Protein AF-V7C9D3-F1 (afdb_monomer)

Organism: Phaseolus vulgaris (NCBI:txid3885)

Solvent-accessible surface area (backbone atoms only — not comparable to full-atom values): 10448 Å² total; per-residue (Å²): 134,59,70,57,62,53,51,53,52,50,48,52,50,52,52,52,53,52,51,52,50,52,52,50,43,56,73,71,71,69,78,46,75,66,54,54,51,51,51,50,52,50,51,54,49,48,45,68,74,54,39,56,77,88,73,61,54,44,64,75,67,55,71,95,66,56,74,82,88,75,91,64,81,74,72,72,65,73,79,63,74,96,66,88,78,94,69,87,70,76,86,80,72,52,74,66,59,53,50,53,53,49,51,53,52,49,51,45,53,73,63,45,47,62,53,48,40,51,51,40,38,52,50,52,52,51,40,55,50,40,72,53,46,30,60,51,25,40,48,47,15,60,64,31,56,79,44,48,85,77,43,79,70,53,34,45,57,18,52,53,26,37,53,51,20,50,50,43,51,49,47,28,60,72,62,67,67,52,119

Structure (mmCIF, N/CA/C/O backbone):
data_AF-V7C9D3-F1
#
_entry.id   AF-V7C9D3-F1
#
loop_
_atom_site.group_PDB
_atom_site.id
_atom_site.type_symbol
_atom_site.label_atom_id
_atom_site.label_alt_id
_atom_site.label_comp_id
_atom_site.label_asym_id
_atom_site.label_entity_id
_atom_site.label_seq_id
_atom_site.pdbx_PDB_ins_code
_atom_site.Cartn_x
_atom_site.Cartn_y
_atom_site.Cartn_z
_atom_site.occupancy
_atom_site.B_iso_or_equiv
_atom_site.auth_seq_id
_atom_site.auth_comp_id
_atom_site.auth_asym_id
_atom_site.auth_atom_id
_atom_site.pdbx_PDB_model_num
ATOM 1 N N . PRO A 1 1 ? 10.922 -2.447 12.663 1.00 52.59 1 PRO A N 1
ATOM 2 C CA . PRO A 1 1 ? 10.453 -3.452 11.675 1.00 52.59 1 PRO A CA 1
ATOM 3 C C . PRO A 1 1 ? 9.469 -2.798 10.697 1.00 52.59 1 PRO A C 1
ATOM 5 O O . PRO A 1 1 ? 8.594 -2.068 11.146 1.00 52.59 1 PRO A O 1
ATOM 8 N N . SER A 1 2 ? 9.654 -2.969 9.386 1.00 66.31 2 SER A N 1
ATOM 9 C CA . SER A 1 2 ? 8.774 -2.363 8.379 1.00 66.31 2 SER A CA 1
ATOM 10 C C . SER A 1 2 ? 7.454 -3.145 8.275 1.00 66.31 2 SER A C 1
ATOM 12 O O . SER A 1 2 ? 7.461 -4.374 8.237 1.00 66.31 2 SER A O 1
ATOM 14 N N . GLN A 1 3 ? 6.321 -2.441 8.210 1.00 67.50 3 GLN A N 1
ATOM 15 C CA . GLN A 1 3 ? 4.976 -3.024 8.067 1.00 67.50 3 GLN A CA 1
ATOM 16 C C . GLN A 1 3 ? 4.859 -3.991 6.867 1.00 67.50 3 GLN A C 1
ATOM 18 O O . GLN A 1 3 ? 4.221 -5.030 6.968 1.00 67.50 3 GLN A O 1
ATOM 23 N N . LEU A 1 4 ? 5.567 -3.735 5.766 1.00 66.69 4 LEU A N 1
ATOM 24 C CA . LEU A 1 4 ? 5.601 -4.588 4.580 1.00 66.69 4 LEU A CA 1
ATOM 25 C C . LEU A 1 4 ? 6.311 -5.911 4.860 1.00 66.69 4 LEU A C 1
ATOM 27 O O . LEU A 1 4 ? 5.852 -6.953 4.412 1.00 66.69 4 LEU A O 1
ATOM 31 N N . ALA A 1 5 ? 7.389 -5.910 5.647 1.00 68.50 5 ALA A N 1
ATOM 32 C CA . ALA A 1 5 ? 8.032 -7.160 6.044 1.00 68.50 5 ALA A CA 1
ATOM 33 C C . ALA A 1 5 ? 7.086 -8.029 6.890 1.00 68.50 5 ALA A C 1
ATOM 35 O O . ALA A 1 5 ? 7.095 -9.255 6.766 1.00 68.50 5 ALA A O 1
ATOM 36 N N . GLU A 1 6 ? 6.240 -7.409 7.716 1.00 77.12 6 GLU A N 1
ATOM 37 C CA . GLU A 1 6 ? 5.208 -8.116 8.475 1.00 77.12 6 GLU A CA 1
ATOM 38 C C . GLU A 1 6 ? 4.067 -8.619 7.582 1.00 77.12 6 GLU A C 1
ATOM 40 O O . GLU A 1 6 ? 3.680 -9.783 7.707 1.00 77.12 6 GLU A O 1
ATOM 45 N N . GLU A 1 7 ? 3.586 -7.810 6.633 1.00 77.44 7 GLU A N 1
ATOM 46 C CA . GLU A 1 7 ? 2.583 -8.224 5.643 1.00 77.44 7 GLU A CA 1
ATOM 47 C C . GLU A 1 7 ? 3.083 -9.406 4.797 1.00 77.44 7 GLU A C 1
ATOM 49 O O . GLU A 1 7 ? 2.394 -10.421 4.686 1.00 77.44 7 GLU A O 1
ATOM 54 N N . GLN A 1 8 ? 4.319 -9.343 4.291 1.00 80.00 8 GLN A N 1
ATOM 55 C CA . GLN A 1 8 ? 4.945 -10.422 3.517 1.00 80.00 8 GLN A CA 1
ATOM 56 C C . GLN A 1 8 ? 5.138 -11.695 4.355 1.00 80.00 8 GLN A C 1
ATOM 58 O O . GLN A 1 8 ? 4.895 -12.815 3.888 1.00 80.00 8 GLN A O 1
ATOM 63 N N . ARG A 1 9 ? 5.523 -11.553 5.630 1.00 85.38 9 ARG A N 1
ATOM 64 C CA . ARG A 1 9 ? 5.647 -12.688 6.555 1.00 85.38 9 ARG A CA 1
ATOM 65 C C . ARG A 1 9 ? 4.291 -13.333 6.835 1.00 85.38 9 ARG A C 1
ATOM 67 O O . ARG A 1 9 ? 4.207 -14.563 6.909 1.00 85.38 9 ARG A O 1
ATOM 74 N N . ASN A 1 10 ? 3.236 -12.534 6.974 1.00 87.38 10 ASN A N 1
ATOM 75 C CA . ASN A 1 10 ? 1.889 -13.041 7.200 1.00 87.38 10 ASN A CA 1
ATOM 76 C C . ASN A 1 10 ? 1.325 -13.728 5.947 1.00 87.38 10 ASN A C 1
ATOM 78 O O . ASN A 1 10 ? 0.822 -14.846 6.057 1.00 87.38 10 ASN A O 1
ATOM 82 N N . ALA A 1 11 ? 1.509 -13.140 4.760 1.00 85.94 11 ALA A N 1
ATOM 83 C CA . ALA A 1 11 ? 1.160 -13.755 3.479 1.00 85.94 11 ALA A CA 1
ATOM 84 C C . ALA A 1 11 ? 1.842 -15.123 3.315 1.00 85.94 11 ALA A C 1
ATOM 86 O O . ALA A 1 11 ? 1.186 -16.137 3.077 1.00 85.94 11 ALA A O 1
ATOM 87 N N . THR A 1 12 ? 3.153 -15.182 3.570 1.00 87.62 12 THR A N 1
ATOM 88 C CA . THR A 1 12 ? 3.935 -16.429 3.524 1.00 87.62 12 THR A CA 1
ATOM 89 C C . THR A 1 12 ? 3.380 -17.486 4.480 1.00 87.62 12 THR A C 1
ATOM 91 O O . THR A 1 12 ? 3.306 -18.668 4.139 1.00 87.62 12 THR A O 1
ATOM 94 N N . ARG A 1 13 ? 2.978 -17.086 5.693 1.00 92.06 13 ARG A N 1
ATOM 95 C CA . ARG A 1 13 ? 2.385 -17.998 6.679 1.00 92.06 13 ARG A CA 1
ATOM 96 C C . ARG A 1 13 ? 1.050 -18.566 6.191 1.00 92.06 13 ARG A C 1
ATOM 98 O O . ARG A 1 13 ? 0.844 -19.771 6.313 1.00 92.06 13 ARG A O 1
ATOM 105 N N . LEU A 1 14 ? 0.184 -17.730 5.621 1.00 91.12 14 LEU A N 1
ATOM 106 C CA . LEU A 1 14 ? -1.118 -18.144 5.089 1.00 91.12 14 LEU A CA 1
ATOM 107 C C . LEU A 1 14 ? -0.969 -19.088 3.890 1.00 91.12 14 LEU A C 1
ATOM 109 O O . LEU A 1 14 ? -1.619 -20.131 3.856 1.00 91.12 14 LEU A O 1
ATOM 113 N N . PHE A 1 15 ? -0.053 -18.799 2.960 1.00 89.88 15 PHE A N 1
ATOM 114 C CA . PHE A 1 15 ? 0.241 -19.703 1.845 1.00 89.88 15 PHE A CA 1
ATOM 115 C C . PHE A 1 15 ? 0.789 -21.051 2.317 1.00 89.88 15 PHE A C 1
ATOM 117 O O . PHE A 1 15 ? 0.364 -22.092 1.817 1.00 89.88 15 PHE A O 1
ATOM 124 N N . LYS A 1 16 ? 1.674 -21.064 3.324 1.00 92.62 16 LYS A N 1
ATOM 125 C CA . LYS A 1 16 ? 2.153 -22.318 3.926 1.00 92.62 16 LYS A CA 1
ATOM 126 C C . LYS A 1 16 ? 1.014 -23.125 4.547 1.00 92.62 16 LYS A C 1
ATOM 128 O O . LYS A 1 16 ? 0.973 -24.334 4.351 1.00 92.62 16 LYS A O 1
ATOM 133 N N . GLN A 1 17 ? 0.092 -22.477 5.258 1.00 93.69 17 GLN A N 1
ATOM 134 C CA . GLN A 1 17 ? -1.081 -23.146 5.832 1.00 93.69 17 GLN A CA 1
ATOM 135 C C . GLN A 1 17 ? -2.013 -23.712 4.756 1.00 93.69 17 GLN A C 1
ATOM 137 O O . GLN A 1 17 ? -2.521 -24.819 4.900 1.00 93.69 17 GLN A O 1
ATOM 142 N N . LEU A 1 18 ? -2.232 -22.979 3.665 1.00 92.31 18 LEU A N 1
ATOM 143 C CA . LEU A 1 18 ? -3.059 -23.462 2.563 1.00 92.31 18 LEU A CA 1
ATOM 144 C C . LEU A 1 18 ? -2.403 -24.653 1.853 1.00 92.31 18 LEU A C 1
ATOM 146 O O . LEU A 1 18 ? -3.063 -25.648 1.567 1.00 92.31 18 LEU A O 1
ATOM 150 N N . HIS A 1 19 ? -1.089 -24.590 1.642 1.00 92.06 19 HIS A N 1
ATOM 151 C CA . HIS A 1 19 ? -0.320 -25.685 1.066 1.00 92.06 19 HIS A CA 1
ATOM 152 C C . HIS A 1 19 ? -0.392 -26.958 1.926 1.00 92.06 19 HIS A C 1
ATOM 154 O O . HIS A 1 19 ? -0.652 -28.036 1.396 1.00 92.06 19 HIS A O 1
ATOM 160 N N . THR A 1 20 ? -0.239 -26.853 3.253 1.00 93.19 20 THR A N 1
ATOM 161 C CA . THR A 1 20 ? -0.369 -28.020 4.145 1.00 93.19 20 THR A CA 1
ATOM 162 C C . THR A 1 20 ? -1.792 -28.575 4.182 1.00 93.19 20 THR A C 1
ATOM 164 O O . THR A 1 20 ? -1.961 -29.792 4.263 1.00 93.19 20 THR A O 1
ATOM 167 N N . GLN A 1 21 ? -2.819 -27.726 4.067 1.00 89.69 21 GLN A N 1
ATOM 168 C CA . GLN A 1 21 ? -4.210 -28.175 3.931 1.00 89.69 21 GLN A CA 1
ATOM 169 C C . GLN A 1 21 ? -4.420 -28.974 2.642 1.00 89.69 21 GLN A C 1
ATOM 171 O O . GLN A 1 21 ? -4.970 -30.071 2.697 1.00 89.69 21 GLN A O 1
ATOM 176 N N . ILE A 1 22 ? -3.932 -28.470 1.505 1.00 89.94 22 ILE A N 1
ATOM 177 C CA . ILE A 1 22 ? -4.024 -29.161 0.211 1.00 89.94 22 ILE A CA 1
ATOM 178 C C . ILE A 1 22 ? -3.299 -30.511 0.276 1.00 89.94 22 ILE A C 1
ATOM 180 O O . ILE A 1 22 ? -3.870 -31.529 -0.103 1.00 89.94 22 ILE A O 1
ATOM 184 N N . GLN A 1 23 ? -2.078 -30.547 0.820 1.00 91.12 23 GLN A N 1
ATOM 185 C CA . GLN A 1 23 ? -1.329 -31.796 0.988 1.00 91.12 23 GLN A CA 1
ATOM 186 C C . GLN A 1 23 ? -2.064 -32.805 1.876 1.00 91.12 23 GLN A C 1
ATOM 188 O O . GLN A 1 23 ? -2.117 -33.983 1.538 1.00 91.12 23 GLN A O 1
ATOM 193 N N . THR A 1 24 ? -2.667 -32.350 2.977 1.00 90.56 24 THR A N 1
ATOM 194 C CA . THR A 1 24 ? -3.462 -33.211 3.866 1.00 90.56 24 THR A CA 1
ATOM 195 C C . THR A 1 24 ? -4.675 -33.798 3.139 1.00 90.56 24 THR A C 1
ATOM 197 O O . THR A 1 24 ? -4.925 -34.994 3.248 1.00 90.56 24 THR A O 1
ATOM 200 N N . ILE A 1 25 ? -5.398 -32.991 2.354 1.00 87.88 25 ILE A N 1
ATOM 201 C CA . ILE A 1 25 ? -6.564 -33.442 1.570 1.00 87.88 25 ILE A CA 1
ATOM 202 C C . ILE A 1 25 ? -6.150 -34.473 0.511 1.00 87.88 25 ILE A C 1
ATOM 204 O O . ILE A 1 25 ? -6.822 -35.489 0.346 1.00 87.88 25 ILE A O 1
ATOM 208 N N . ILE A 1 26 ? -5.021 -34.247 -0.168 1.00 88.62 26 ILE A N 1
ATOM 209 C CA . ILE A 1 26 ? -4.465 -35.195 -1.144 1.00 88.62 26 ILE A CA 1
ATOM 210 C C . ILE A 1 26 ? -4.055 -36.504 -0.452 1.00 88.62 26 ILE A C 1
ATOM 212 O O . ILE A 1 26 ? -4.371 -37.580 -0.951 1.00 88.62 26 ILE A O 1
ATOM 216 N N . ALA A 1 27 ? -3.408 -36.429 0.716 1.00 87.75 27 ALA A N 1
ATOM 217 C CA . ALA A 1 27 ? -2.989 -37.599 1.490 1.00 87.75 27 ALA A CA 1
ATOM 218 C C . ALA A 1 27 ? -4.172 -38.419 2.043 1.00 87.75 27 ALA A C 1
ATOM 220 O O . ALA A 1 27 ? -4.057 -39.633 2.186 1.00 87.75 27 ALA A O 1
ATOM 221 N N . LEU A 1 28 ? -5.312 -37.775 2.318 1.00 85.69 28 LEU A N 1
ATOM 222 C CA . LEU A 1 28 ? -6.571 -38.425 2.711 1.00 85.69 28 LEU A CA 1
ATOM 223 C C . LEU A 1 28 ? -7.275 -39.146 1.543 1.00 85.69 28 LEU A C 1
ATOM 225 O O . LEU A 1 28 ? -8.209 -39.910 1.779 1.00 85.69 28 LEU A O 1
ATOM 229 N N . GLY A 1 29 ? -6.831 -38.938 0.297 1.00 72.94 29 GLY A N 1
ATOM 230 C CA . GLY A 1 29 ? -7.192 -39.766 -0.857 1.00 72.94 29 GLY A CA 1
ATOM 231 C C . GLY A 1 29 ? -8.552 -39.497 -1.512 1.00 72.94 29 GLY A C 1
ATOM 232 O O . GLY A 1 29 ? -8.908 -40.231 -2.425 1.00 72.94 29 GLY A O 1
ATOM 233 N N . ASN A 1 30 ? -9.295 -38.456 -1.110 1.00 78.81 30 ASN A N 1
ATOM 234 C CA . ASN A 1 30 ? -10.609 -38.111 -1.685 1.00 78.81 30 ASN A CA 1
ATOM 235 C C . ASN A 1 30 ? -10.765 -36.604 -1.996 1.00 78.81 30 ASN A C 1
ATOM 237 O O . ASN A 1 30 ? -11.617 -35.941 -1.401 1.00 78.81 30 ASN A O 1
ATOM 241 N N . PRO A 1 31 ? -9.955 -36.023 -2.899 1.0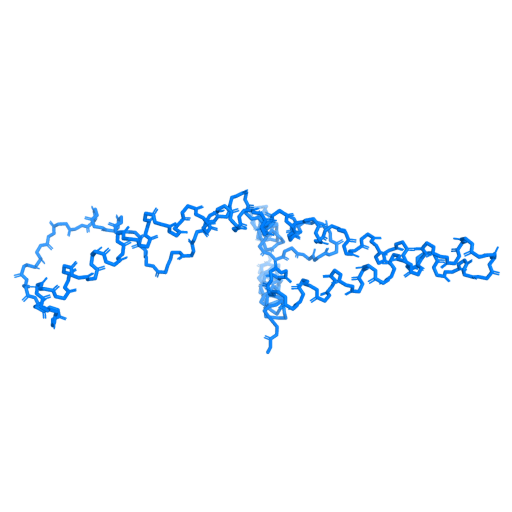0 81.50 31 PRO A N 1
ATOM 242 C CA . PRO A 1 31 ? -10.138 -34.634 -3.311 1.00 81.50 31 PRO A CA 1
ATOM 243 C C . PRO A 1 31 ? -11.421 -34.476 -4.143 1.00 81.50 31 PRO A C 1
ATOM 245 O O . PRO A 1 31 ? -11.574 -35.101 -5.192 1.00 81.50 31 PRO A O 1
ATOM 248 N N . THR A 1 32 ? -12.339 -33.613 -3.702 1.00 86.88 32 THR A N 1
ATOM 249 C CA . THR A 1 32 ? -13.564 -33.282 -4.448 1.00 86.88 32 THR A CA 1
ATOM 250 C C . THR A 1 32 ? -13.348 -32.023 -5.294 1.00 86.88 32 THR A C 1
ATOM 252 O O . THR A 1 32 ? -12.573 -31.141 -4.926 1.00 86.88 32 THR A O 1
ATOM 255 N N . GLU A 1 33 ? -14.097 -31.855 -6.389 1.00 87.12 33 GLU A N 1
ATOM 256 C CA . GLU A 1 33 ? -14.100 -30.612 -7.187 1.00 87.12 33 GLU A CA 1
ATOM 257 C C . GLU A 1 33 ? -14.354 -29.358 -6.322 1.00 87.12 33 GLU A C 1
ATOM 259 O O . GLU A 1 33 ? -13.745 -28.306 -6.520 1.00 87.12 33 GLU A O 1
ATOM 264 N N . LYS A 1 34 ? -15.198 -29.490 -5.290 1.00 87.38 34 LYS A N 1
ATOM 265 C CA . LYS A 1 34 ? -15.466 -28.433 -4.303 1.00 87.38 34 LYS A CA 1
ATOM 266 C C . LYS A 1 34 ? -14.220 -28.028 -3.510 1.00 87.38 34 LYS A C 1
ATOM 268 O O . LYS A 1 34 ? -14.052 -26.842 -3.237 1.00 87.38 34 LYS A O 1
ATOM 273 N N . ASP A 1 35 ? -13.343 -28.972 -3.173 1.00 85.12 35 ASP A N 1
ATOM 274 C CA . ASP A 1 35 ? -12.117 -28.707 -2.410 1.00 85.12 35 ASP A CA 1
ATOM 275 C C . ASP A 1 35 ? -11.088 -27.969 -3.268 1.00 85.12 35 ASP A C 1
ATOM 277 O O . ASP A 1 35 ? -10.430 -27.040 -2.795 1.00 85.12 35 ASP A O 1
ATOM 281 N N . VAL A 1 36 ? -11.005 -28.329 -4.555 1.00 87.12 36 VAL A N 1
ATOM 282 C CA . VAL A 1 36 ? -10.174 -27.632 -5.547 1.00 87.12 36 VAL A CA 1
ATOM 283 C C . VAL A 1 36 ? -10.674 -26.205 -5.732 1.00 87.12 36 VAL A C 1
ATOM 285 O O . VAL A 1 36 ? -9.893 -25.261 -5.619 1.00 87.12 36 VAL A O 1
ATOM 288 N N . LYS A 1 37 ? -11.984 -26.029 -5.937 1.00 90.62 37 LYS A N 1
ATOM 289 C CA . LYS A 1 37 ? -12.587 -24.703 -6.086 1.00 90.62 37 LYS A CA 1
ATOM 290 C C . LYS A 1 37 ? -12.399 -23.846 -4.830 1.00 90.62 37 LYS A C 1
ATOM 292 O O . LYS A 1 37 ? -11.979 -22.701 -4.944 1.00 90.62 37 LYS A O 1
ATOM 297 N N . SER A 1 38 ? -12.608 -24.409 -3.639 1.00 89.19 38 SER A N 1
ATOM 298 C CA . SER A 1 38 ? -12.377 -23.709 -2.367 1.00 89.19 38 SER A CA 1
ATOM 299 C C . SER A 1 38 ? -10.908 -23.327 -2.169 1.00 89.19 38 SER A C 1
ATOM 301 O O . SER A 1 38 ? -10.609 -22.217 -1.731 1.00 89.19 38 SER A O 1
ATOM 303 N N . SER A 1 39 ? -9.975 -24.217 -2.513 1.00 88.06 39 SER A N 1
ATOM 304 C CA . SER A 1 39 ? -8.539 -23.932 -2.437 1.00 88.06 39 SER A CA 1
ATOM 305 C C . SER A 1 39 ? -8.145 -22.823 -3.408 1.00 88.06 39 SER A C 1
ATOM 307 O O . SER A 1 39 ? -7.425 -21.907 -3.020 1.00 88.06 39 SER A O 1
ATOM 309 N N . MET A 1 40 ? -8.679 -22.850 -4.630 1.00 88.88 40 MET A N 1
ATOM 310 C CA . MET A 1 40 ? -8.465 -21.809 -5.633 1.00 88.88 40 MET A CA 1
ATOM 311 C C . MET A 1 40 ? -9.016 -20.453 -5.173 1.00 88.88 40 MET A C 1
ATOM 313 O O . MET A 1 40 ? -8.317 -19.446 -5.246 1.00 88.88 40 MET A O 1
ATOM 317 N N . GLU A 1 41 ? -10.236 -20.417 -4.632 1.00 89.38 41 GLU A N 1
ATOM 318 C CA . GLU A 1 41 ? -10.828 -19.199 -4.066 1.00 89.38 41 GLU A CA 1
ATOM 319 C C . GLU A 1 41 ? -9.981 -18.637 -2.916 1.00 89.38 41 GLU A C 1
ATOM 321 O O . GLU A 1 41 ? -9.767 -17.428 -2.849 1.00 89.38 41 GLU A O 1
ATOM 326 N N . LYS A 1 42 ? -9.436 -19.497 -2.045 1.00 88.88 42 LYS A N 1
ATOM 327 C CA . LYS A 1 42 ? -8.528 -19.085 -0.963 1.00 88.88 42 LYS A CA 1
ATOM 328 C C . LYS A 1 42 ? -7.207 -18.527 -1.489 1.00 88.88 42 LYS A C 1
ATOM 330 O O . LYS A 1 42 ? -6.746 -17.523 -0.958 1.00 88.88 42 LYS A O 1
ATOM 335 N N . VAL A 1 43 ? -6.611 -19.132 -2.522 1.00 88.00 43 VAL A N 1
ATOM 336 C CA . VAL A 1 43 ? -5.404 -18.588 -3.174 1.00 88.00 43 VAL A CA 1
ATOM 337 C C . VAL A 1 43 ? -5.692 -17.191 -3.717 1.00 88.00 43 VAL A C 1
ATOM 339 O O . VAL A 1 43 ? -4.967 -16.256 -3.392 1.00 88.00 43 VAL A O 1
ATOM 342 N N . LEU A 1 44 ? -6.781 -17.034 -4.475 1.00 84.69 44 LEU A N 1
ATOM 343 C CA . LEU A 1 44 ? -7.180 -15.746 -5.049 1.00 84.69 44 LEU A CA 1
ATOM 344 C C . LEU A 1 44 ? -7.511 -14.705 -3.970 1.00 84.69 44 LEU A C 1
ATOM 346 O O . LEU A 1 44 ? -7.226 -13.523 -4.140 1.00 84.69 44 LEU A O 1
ATOM 350 N N . ALA A 1 45 ? -8.099 -15.124 -2.849 1.00 86.12 45 ALA A N 1
ATOM 351 C CA . ALA A 1 45 ? -8.373 -14.238 -1.724 1.00 86.12 45 ALA A CA 1
ATOM 352 C C . ALA A 1 45 ? -7.085 -13.764 -1.034 1.00 86.12 45 ALA A C 1
ATOM 354 O O . ALA A 1 45 ? -6.981 -12.586 -0.702 1.00 86.12 45 ALA A O 1
ATOM 355 N N . ILE A 1 46 ? -6.103 -14.652 -0.837 1.00 85.38 46 ILE A N 1
ATOM 356 C CA . ILE A 1 46 ? -4.801 -14.284 -0.261 1.00 85.38 46 ILE A CA 1
ATOM 357 C C . ILE A 1 46 ? -4.034 -13.366 -1.220 1.00 85.38 46 ILE A C 1
ATOM 359 O O . ILE A 1 46 ? -3.473 -12.377 -0.762 1.00 85.38 46 ILE A O 1
ATOM 363 N N . ASP A 1 47 ? -4.059 -13.643 -2.526 1.00 79.44 47 ASP A N 1
ATOM 364 C CA . ASP A 1 47 ? -3.438 -12.804 -3.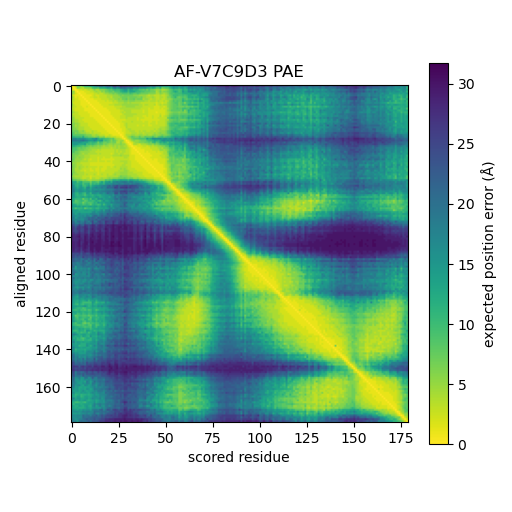561 1.00 79.44 47 ASP A CA 1
ATOM 365 C C . ASP A 1 47 ? -4.028 -11.383 -3.582 1.00 79.44 47 ASP A C 1
ATOM 367 O O . ASP A 1 47 ? -3.295 -10.399 -3.601 1.00 79.44 47 ASP A O 1
ATOM 371 N N . ARG A 1 48 ? -5.355 -11.255 -3.442 1.00 77.06 48 ARG A N 1
ATOM 372 C CA . ARG A 1 48 ? -6.023 -9.949 -3.295 1.00 77.06 48 ARG A CA 1
ATOM 373 C C . ARG A 1 48 ? -5.723 -9.251 -1.969 1.00 77.06 48 ARG A C 1
ATOM 375 O O . ARG A 1 48 ? -5.683 -8.027 -1.927 1.00 77.06 48 ARG A O 1
ATOM 382 N N . ALA A 1 49 ? -5.571 -10.004 -0.880 1.00 79.75 49 ALA A N 1
ATOM 383 C CA . ALA A 1 49 ? -5.308 -9.443 0.445 1.00 79.75 49 ALA A CA 1
ATOM 384 C C . ALA A 1 49 ? -3.847 -8.994 0.618 1.00 79.75 49 ALA A C 1
ATOM 386 O O . ALA A 1 49 ? -3.583 -8.024 1.328 1.00 79.75 49 ALA A O 1
ATOM 387 N N . TYR A 1 50 ? -2.911 -9.688 -0.033 1.00 75.50 50 TYR A N 1
ATOM 388 C CA . TYR A 1 50 ? -1.472 -9.433 0.029 1.00 75.50 50 TYR A CA 1
ATOM 389 C C . TYR A 1 50 ? -0.864 -9.390 -1.381 1.00 75.50 50 TYR A C 1
ATOM 391 O O . TYR A 1 50 ? -0.036 -10.244 -1.715 1.00 75.50 50 TYR A O 1
ATOM 399 N N . PRO A 1 51 ? -1.260 -8.415 -2.219 1.00 68.25 51 PRO A N 1
ATOM 400 C CA . PRO A 1 51 ? -0.785 -8.340 -3.591 1.00 68.25 51 PRO A CA 1
ATOM 401 C C . PRO A 1 51 ? 0.725 -8.113 -3.601 1.00 68.25 51 PRO A C 1
ATOM 403 O O . PRO A 1 51 ? 1.244 -7.187 -2.970 1.00 68.25 51 PRO A O 1
ATOM 406 N N . LEU A 1 52 ? 1.450 -8.968 -4.320 1.00 65.31 52 LEU A N 1
ATOM 407 C CA . LEU A 1 52 ? 2.878 -8.765 -4.518 1.00 65.31 52 LEU A CA 1
ATOM 408 C C . LEU A 1 52 ? 3.087 -7.482 -5.346 1.00 65.31 52 LEU A C 1
ATOM 410 O O . LEU A 1 52 ? 2.448 -7.332 -6.393 1.00 65.31 52 LEU A O 1
ATOM 414 N N . PRO A 1 53 ? 4.011 -6.584 -4.947 1.00 56.47 53 PRO A N 1
ATOM 415 C CA . PRO A 1 53 ? 4.250 -5.313 -5.644 1.00 56.47 53 PRO A CA 1
ATOM 416 C C . PRO A 1 53 ? 4.558 -5.475 -7.141 1.00 56.47 53 PRO A C 1
ATOM 418 O O . PRO A 1 53 ? 4.313 -4.579 -7.940 1.00 56.47 53 PRO A O 1
ATOM 421 N N . LEU A 1 54 ? 5.079 -6.642 -7.528 1.00 54.16 54 LEU A N 1
ATOM 422 C CA . LEU A 1 54 ? 5.586 -6.935 -8.867 1.00 54.16 54 LEU A CA 1
ATOM 423 C C . LEU A 1 54 ? 4.497 -7.081 -9.943 1.00 54.16 54 LEU A C 1
ATOM 425 O O . LEU A 1 54 ? 4.815 -6.990 -11.124 1.00 54.16 54 LEU A O 1
ATOM 429 N N . LEU A 1 55 ? 3.235 -7.315 -9.565 1.00 54.53 55 LEU A N 1
ATOM 430 C CA . LEU A 1 55 ? 2.150 -7.611 -10.514 1.00 54.53 55 LEU A CA 1
ATOM 431 C C . LEU A 1 55 ? 1.186 -6.438 -10.747 1.00 54.53 55 LEU A C 1
ATOM 433 O O . LEU A 1 55 ? 0.178 -6.606 -11.425 1.00 54.53 55 LEU A O 1
ATOM 437 N N . GLY A 1 56 ? 1.442 -5.257 -10.175 1.00 56.00 56 GLY A N 1
ATOM 438 C CA . GLY A 1 56 ? 0.550 -4.095 -10.310 1.00 56.00 56 GLY A CA 1
ATOM 439 C C . GLY A 1 56 ? -0.798 -4.227 -9.579 1.00 56.00 56 GLY A C 1
ATOM 440 O O . GLY A 1 56 ? -1.476 -3.223 -9.380 1.00 56.00 56 GLY A O 1
ATOM 441 N N . ALA A 1 57 ? -1.140 -5.421 -9.079 1.00 60.03 57 ALA A N 1
ATOM 442 C CA . ALA A 1 57 ? -2.321 -5.702 -8.255 1.00 60.03 57 ALA A CA 1
ATOM 443 C C . ALA A 1 57 ? -2.336 -4.932 -6.916 1.00 60.03 57 ALA A C 1
ATOM 445 O O . ALA A 1 57 ? -3.364 -4.851 -6.250 1.00 60.03 57 ALA A O 1
ATOM 446 N N . MET A 1 58 ? -1.213 -4.321 -6.517 1.00 63.31 58 MET A N 1
ATOM 447 C CA . MET A 1 58 ? -1.140 -3.449 -5.339 1.00 63.31 58 MET A CA 1
ATOM 448 C C . MET A 1 58 ? -2.004 -2.186 -5.489 1.00 63.31 58 MET A C 1
ATOM 450 O O . MET A 1 58 ? -2.477 -1.649 -4.488 1.00 63.31 58 MET A O 1
ATOM 454 N N . LEU A 1 59 ? -2.270 -1.726 -6.719 1.00 67.00 59 LEU A N 1
ATOM 455 C CA . LEU A 1 59 ? -3.124 -0.555 -6.952 1.00 67.00 59 LEU A CA 1
ATOM 456 C C . LEU A 1 59 ? -4.568 -0.779 -6.498 1.00 67.00 59 LEU A C 1
ATOM 458 O O . LEU A 1 59 ? -5.213 0.167 -6.042 1.00 67.00 59 LEU A O 1
ATOM 462 N N . ASP A 1 60 ? -5.033 -2.027 -6.543 1.00 69.06 60 ASP A N 1
ATOM 463 C CA . ASP A 1 60 ? -6.374 -2.411 -6.108 1.00 69.06 60 ASP A CA 1
ATOM 464 C C . ASP A 1 60 ? -6.519 -2.399 -4.573 1.00 69.06 60 ASP A C 1
ATOM 466 O O . ASP A 1 60 ? -7.638 -2.342 -4.064 1.00 69.06 60 ASP A O 1
ATOM 470 N N . LYS A 1 61 ? -5.403 -2.397 -3.818 1.00 70.69 61 LYS A N 1
ATOM 471 C CA . LYS A 1 61 ? -5.389 -2.274 -2.344 1.00 70.69 61 LYS A CA 1
ATOM 472 C C . LYS A 1 61 ? -5.725 -0.854 -1.892 1.00 70.69 61 LYS A C 1
ATOM 474 O O . LYS A 1 61 ? -6.256 -0.655 -0.799 1.00 70.69 61 LYS A O 1
ATOM 479 N N . PHE A 1 62 ? -5.399 0.150 -2.702 1.00 73.19 62 PHE A N 1
ATOM 480 C CA . PHE A 1 62 ? -5.65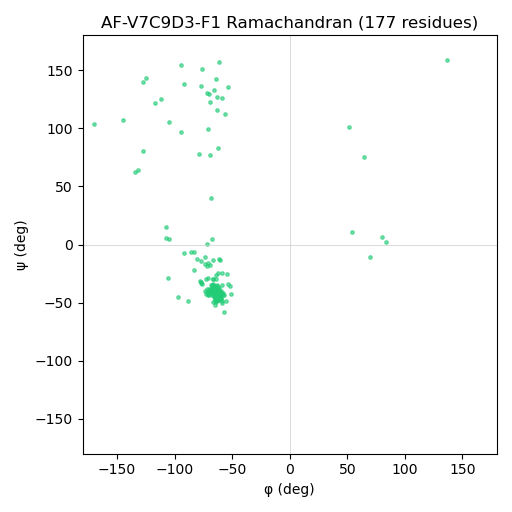1 1.525 -2.311 1.00 73.19 62 PHE A CA 1
ATOM 481 C C . PHE A 1 62 ? -7.155 1.830 -2.351 1.00 73.19 62 PHE A C 1
ATOM 483 O O . PHE A 1 62 ? -7.798 1.621 -3.385 1.00 73.19 62 PHE A O 1
ATOM 490 N N . PRO A 1 63 ? -7.722 2.419 -1.285 1.00 75.00 63 PRO A N 1
ATOM 491 C CA . PRO A 1 63 ? -9.146 2.712 -1.243 1.00 75.00 63 PRO A CA 1
ATOM 492 C C . PRO A 1 63 ? -9.557 3.689 -2.356 1.00 75.00 63 PRO A C 1
ATOM 494 O O . PRO A 1 63 ? -8.746 4.444 -2.906 1.00 75.00 63 PRO A O 1
ATOM 497 N N . ALA A 1 64 ? -10.839 3.674 -2.722 1.00 79.62 64 ALA A N 1
ATOM 498 C CA . ALA A 1 64 ? -11.381 4.620 -3.697 1.00 79.62 64 ALA A CA 1
ATOM 499 C C . ALA A 1 64 ? -11.452 6.046 -3.122 1.00 79.62 64 ALA A C 1
ATOM 501 O O . ALA A 1 64 ? -11.143 7.009 -3.825 1.00 79.62 64 ALA A O 1
ATOM 502 N N . LYS A 1 65 ? -11.813 6.160 -1.838 1.00 80.81 65 LYS A N 1
ATOM 503 C CA . LYS A 1 65 ? -11.889 7.405 -1.073 1.00 80.81 65 LYS A CA 1
ATOM 504 C C . LYS A 1 65 ? -11.089 7.244 0.218 1.00 80.81 65 LYS A C 1
ATOM 506 O O . LYS A 1 65 ? -11.133 6.189 0.843 1.00 80.81 65 LYS A O 1
ATOM 511 N N . PHE A 1 66 ? -10.364 8.283 0.608 1.00 80.88 66 PHE A N 1
ATOM 512 C CA . PHE A 1 66 ? -9.776 8.361 1.936 1.00 80.88 66 PHE A CA 1
ATOM 513 C C . PHE A 1 66 ? -10.879 8.552 2.982 1.00 80.88 66 PHE A C 1
ATOM 515 O O . PHE A 1 66 ? -11.714 9.450 2.842 1.00 80.88 66 PHE A O 1
ATOM 522 N N . GLU A 1 67 ? -10.853 7.727 4.023 1.00 76.38 67 GLU A N 1
ATOM 523 C CA . GLU A 1 67 ? -11.745 7.821 5.175 1.00 76.38 67 GLU A CA 1
ATOM 524 C C . GLU A 1 67 ? -10.916 7.899 6.462 1.00 76.38 67 GLU A C 1
ATOM 526 O O . GLU A 1 67 ? -9.868 7.250 6.560 1.00 76.38 67 GLU A O 1
ATOM 531 N N . PRO A 1 68 ? -11.356 8.690 7.455 1.00 71.06 68 PRO A N 1
ATOM 532 C CA . PRO A 1 68 ? -10.669 8.772 8.733 1.00 71.06 68 PRO A CA 1
ATOM 533 C C . PRO 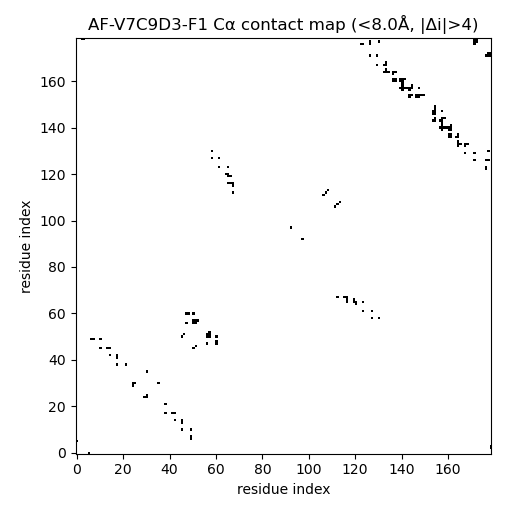A 1 68 ? -10.701 7.420 9.454 1.00 71.06 68 PRO A C 1
ATOM 535 O O . PRO A 1 68 ? -11.703 6.704 9.431 1.00 71.06 68 PRO A O 1
ATOM 538 N N . ALA A 1 69 ? -9.608 7.080 10.139 1.00 70.00 69 ALA A N 1
ATOM 539 C CA . ALA A 1 69 ? -9.525 5.843 10.905 1.00 70.00 69 ALA A CA 1
ATOM 540 C C . ALA A 1 69 ? -10.554 5.842 12.050 1.00 70.00 69 ALA A C 1
ATOM 542 O O . ALA A 1 69 ? -10.483 6.645 12.984 1.00 70.00 69 ALA A O 1
ATOM 543 N N . VAL A 1 70 ? -11.511 4.915 11.993 1.00 68.25 70 VAL A N 1
ATOM 544 C CA . VAL A 1 70 ? -12.539 4.753 13.023 1.00 68.25 70 VAL A CA 1
ATOM 545 C C . VAL A 1 70 ? -12.089 3.684 14.019 1.00 68.25 70 VAL A C 1
ATOM 547 O O . VAL A 1 70 ? -12.247 2.488 13.798 1.00 68.25 70 VAL A O 1
ATOM 550 N N . TRP A 1 71 ? -11.515 4.128 15.134 1.00 64.19 71 TRP A N 1
ATOM 551 C CA . TRP A 1 71 ? -11.042 3.266 16.224 1.00 64.19 71 TRP A CA 1
ATOM 552 C C . TRP A 1 71 ? -12.157 2.721 17.133 1.00 64.19 71 TRP A C 1
ATOM 554 O O . TRP A 1 71 ? -11.923 1.772 17.880 1.00 64.19 71 TRP A O 1
ATOM 564 N N . TRP A 1 72 ? -13.373 3.276 17.057 1.00 68.81 72 TRP A N 1
ATOM 565 C CA . TRP A 1 72 ? -14.524 2.799 17.826 1.00 68.81 72 TRP A CA 1
ATOM 566 C C . TRP A 1 72 ? -15.631 2.287 16.900 1.00 68.81 72 TRP A C 1
ATOM 568 O O . TRP A 1 72 ? -16.118 3.062 16.074 1.00 68.81 72 TRP A O 1
ATOM 578 N N . PRO A 1 73 ? -16.074 1.021 17.012 1.00 57.62 73 PRO A N 1
ATOM 579 C CA . PRO A 1 73 ? -17.153 0.521 16.174 1.00 57.62 73 PRO A CA 1
ATOM 580 C C . PRO A 1 73 ? -18.400 1.378 16.397 1.00 57.62 73 PRO A C 1
ATOM 582 O O . PRO A 1 73 ? -18.843 1.574 17.533 1.00 57.62 73 PRO A O 1
ATOM 585 N N . SER A 1 74 ? -18.965 1.905 15.306 1.00 58.97 74 SER A N 1
ATOM 586 C CA . SER A 1 74 ? -20.257 2.586 15.375 1.00 58.97 74 SER A CA 1
ATOM 587 C C . SER A 1 74 ? -21.254 1.635 16.041 1.00 58.97 74 SER A C 1
ATOM 589 O O . SER A 1 74 ? -21.256 0.429 15.783 1.00 58.97 74 SER A O 1
ATOM 591 N N . SER A 1 75 ? -22.050 2.153 16.971 1.00 54.06 75 SER A N 1
ATOM 592 C CA . SER A 1 75 ? -22.925 1.408 17.881 1.00 54.06 75 SER A CA 1
ATOM 593 C C . SER A 1 75 ? -24.115 0.729 17.183 1.00 54.06 75 SER A C 1
ATOM 595 O O . SER A 1 75 ? -25.220 0.658 17.713 1.00 54.06 75 SER A O 1
ATOM 597 N N . GLN A 1 76 ? -23.913 0.153 16.000 1.00 48.31 76 GLN A N 1
ATOM 598 C CA . GLN A 1 76 ? -24.887 -0.688 15.316 1.00 48.31 76 GLN A CA 1
ATOM 599 C C . GLN A 1 76 ? -25.151 -2.004 16.075 1.00 48.31 76 GLN A C 1
ATOM 601 O O . GLN A 1 76 ? -26.172 -2.652 15.840 1.00 48.31 76 GLN A O 1
ATOM 606 N N . SER A 1 77 ? -24.308 -2.360 17.059 1.00 48.00 77 SER A N 1
ATOM 607 C CA . SER A 1 77 ? -24.572 -3.468 17.990 1.00 48.00 77 SER A CA 1
ATOM 608 C C . SER A 1 77 ? -25.724 -3.194 18.967 1.00 48.00 77 SER A C 1
ATOM 610 O O . SER A 1 77 ? -26.308 -4.143 19.481 1.00 48.00 77 SER A O 1
ATOM 612 N N . HIS A 1 78 ? -26.146 -1.937 19.165 1.00 46.84 78 HIS A N 1
ATOM 613 C CA . HIS A 1 78 ? -27.262 -1.608 20.067 1.00 46.84 78 HIS A CA 1
ATOM 614 C C . HIS A 1 78 ? -28.646 -2.015 19.527 1.00 46.84 78 HIS A C 1
ATOM 616 O O . HIS A 1 78 ? -29.660 -1.810 20.195 1.00 46.84 78 HIS A O 1
ATOM 622 N N . ARG A 1 79 ? -28.724 -2.615 18.328 1.00 44.22 79 ARG A N 1
ATOM 623 C CA . ARG A 1 79 ? -29.960 -3.241 17.829 1.00 44.22 79 ARG A CA 1
ATOM 624 C C . ARG A 1 79 ? -30.163 -4.687 18.287 1.00 44.22 79 ARG A C 1
ATOM 626 O O . ARG A 1 79 ? -31.241 -5.223 18.044 1.00 44.22 79 ARG A O 1
ATOM 633 N N . ARG A 1 80 ? -29.201 -5.322 18.967 1.00 46.16 80 ARG A N 1
ATOM 634 C CA . ARG A 1 80 ? -29.413 -6.638 19.591 1.00 46.16 80 ARG A CA 1
ATOM 635 C C . ARG A 1 80 ? -29.388 -6.511 21.115 1.00 46.16 80 ARG A C 1
ATOM 637 O O . ARG A 1 80 ? -28.463 -5.950 21.677 1.0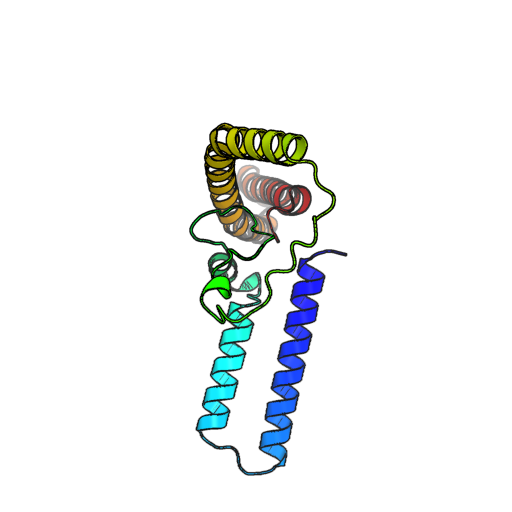0 46.16 80 ARG A O 1
ATOM 644 N N . SER A 1 81 ? -30.475 -7.005 21.714 1.00 43.78 81 SER A N 1
ATOM 645 C CA . SER A 1 81 ? -30.839 -7.050 23.138 1.00 43.78 81 SER A CA 1
ATOM 646 C C . SER A 1 81 ? -31.062 -5.710 23.855 1.00 43.78 81 SER A C 1
ATOM 648 O O . SER A 1 81 ? -30.313 -5.322 24.747 1.00 43.78 81 SER A O 1
ATOM 650 N N . LYS A 1 82 ? -32.216 -5.077 23.592 1.00 45.50 82 LYS A N 1
ATOM 651 C CA . LYS A 1 82 ? -32.949 -4.371 24.659 1.00 45.50 82 LYS A CA 1
ATOM 652 C C . LYS A 1 82 ? -33.520 -5.415 25.622 1.00 45.50 82 LYS A C 1
ATOM 654 O O . LYS A 1 82 ? -34.702 -5.744 25.571 1.00 45.50 82 LYS A O 1
ATOM 659 N N . THR A 1 83 ? -32.683 -5.974 26.482 1.00 44.66 83 THR A N 1
ATOM 660 C CA . THR A 1 83 ? -33.156 -6.704 27.659 1.00 44.66 83 THR A CA 1
ATOM 661 C C . THR A 1 83 ? -32.167 -6.458 28.785 1.00 44.66 83 THR A C 1
ATOM 663 O O . THR A 1 83 ? -31.049 -6.945 28.736 1.00 44.66 83 THR A O 1
ATOM 666 N N . GLN A 1 84 ? -32.617 -5.643 29.742 1.00 49.75 84 GLN A N 1
ATOM 667 C CA . GLN A 1 84 ? -32.149 -5.547 31.127 1.00 49.75 84 GLN A CA 1
ATOM 668 C C . GLN A 1 84 ? -30.639 -5.379 31.371 1.00 49.75 84 GLN A C 1
ATOM 670 O O . GLN A 1 84 ? -29.914 -6.352 31.468 1.00 49.75 84 GLN A O 1
ATOM 675 N N . GLU A 1 85 ? -30.209 -4.146 31.652 1.00 41.84 85 GLU A N 1
ATOM 676 C CA . GLU A 1 85 ? -29.774 -3.774 33.011 1.00 41.84 85 GLU A CA 1
ATOM 677 C C . GLU A 1 85 ? -29.585 -2.252 33.083 1.00 41.84 85 GLU A C 1
ATOM 679 O O . GLU A 1 85 ? -28.609 -1.689 32.594 1.00 41.84 85 GLU A O 1
ATOM 684 N N . SER A 1 86 ? -30.536 -1.551 33.706 1.00 46.94 86 SER A N 1
ATOM 685 C CA . SER A 1 86 ? -30.303 -0.183 34.164 1.00 46.94 86 SER A CA 1
ATOM 686 C C . SER A 1 86 ? -29.518 -0.237 35.474 1.00 46.94 86 SER A C 1
ATOM 688 O O . SER A 1 86 ? -30.072 -0.062 36.558 1.00 46.94 86 SER A O 1
ATOM 690 N N . LYS A 1 87 ? -28.213 -0.473 35.396 1.00 50.53 87 LYS A N 1
ATOM 691 C CA . LYS A 1 87 ? -27.301 0.013 36.430 1.00 50.53 87 LYS A CA 1
ATOM 692 C C . LYS A 1 87 ? -26.570 1.194 35.833 1.00 50.53 87 LYS A C 1
ATOM 694 O O . LYS A 1 87 ? -25.716 1.033 34.971 1.00 50.53 87 LYS A O 1
ATOM 699 N N . ARG A 1 88 ? -26.950 2.395 36.279 1.00 57.28 88 ARG A N 1
ATOM 700 C CA . ARG A 1 88 ? -26.157 3.610 36.086 1.00 57.28 88 ARG A CA 1
ATOM 701 C C . ARG A 1 88 ? -24.825 3.403 36.807 1.00 57.28 88 ARG A C 1
ATOM 703 O O . ARG A 1 88 ? -24.669 3.805 37.954 1.00 57.28 88 ARG A O 1
ATOM 710 N N . THR A 1 89 ? -23.880 2.733 36.161 1.00 54.34 89 THR A N 1
ATOM 711 C CA . THR A 1 89 ? -22.477 2.847 36.530 1.00 54.34 89 THR A CA 1
ATOM 712 C C . THR A 1 89 ? -22.070 4.237 36.083 1.00 54.34 89 THR A C 1
ATOM 714 O O . THR A 1 89 ? -21.891 4.478 34.889 1.00 54.34 89 THR A O 1
ATOM 717 N N . ASN A 1 90 ? -22.045 5.175 37.028 1.00 62.88 90 ASN A N 1
ATOM 718 C CA . ASN A 1 90 ? -21.500 6.498 36.788 1.00 62.88 90 ASN A CA 1
ATOM 719 C C . ASN A 1 90 ? -20.063 6.277 36.298 1.00 62.88 90 ASN A C 1
ATOM 721 O O . ASN A 1 90 ? -19.237 5.740 37.031 1.00 62.88 90 ASN A O 1
ATOM 725 N N . ASN A 1 91 ? -19.797 6.586 35.035 1.00 69.81 91 ASN A N 1
ATOM 726 C CA . ASN A 1 91 ? -18.541 6.307 34.332 1.00 69.81 91 ASN A CA 1
ATOM 727 C C . ASN A 1 91 ? -17.349 7.119 34.882 1.00 69.81 91 ASN A C 1
ATOM 729 O O . ASN A 1 91 ? -16.255 7.038 34.333 1.00 69.81 91 ASN A O 1
ATOM 733 N N . GLY A 1 92 ? -17.549 7.878 35.966 1.00 76.12 92 GLY A N 1
ATOM 734 C CA . GLY A 1 92 ? -16.539 8.712 36.616 1.00 76.12 92 GLY A CA 1
ATOM 735 C C . GLY A 1 92 ? -16.370 10.088 35.973 1.00 76.12 92 GLY A C 1
ATOM 736 O O . GLY A 1 92 ? -15.538 10.862 36.433 1.00 76.12 92 GLY A O 1
ATOM 737 N N . TRP A 1 93 ? -17.157 10.405 34.943 1.00 84.44 93 TRP A N 1
ATOM 738 C CA . TRP A 1 93 ? -17.139 11.697 34.261 1.00 84.44 93 TRP A CA 1
ATOM 739 C C . TRP A 1 93 ? -18.156 12.638 34.907 1.00 84.44 93 TRP A C 1
ATOM 741 O O . TRP A 1 93 ? -19.266 12.222 35.244 1.00 84.44 93 TRP A O 1
ATOM 751 N N . SER A 1 94 ? -17.785 13.905 35.092 1.00 85.81 94 SER A N 1
ATOM 752 C CA . SER A 1 94 ? -18.760 14.945 35.418 1.00 85.81 94 SER A CA 1
ATOM 753 C C . SER A 1 94 ? -19.545 15.331 34.163 1.00 85.81 94 SER A C 1
ATOM 755 O O . SER A 1 94 ? -19.036 15.242 33.044 1.00 85.81 94 SER A O 1
ATOM 757 N N . GLU A 1 95 ? -20.790 15.773 34.349 1.00 84.69 95 GLU A N 1
ATOM 758 C CA . GLU A 1 95 ? -21.643 16.231 33.243 1.00 84.69 95 GLU A CA 1
ATOM 759 C C . GLU A 1 95 ? -21.002 17.406 32.484 1.00 84.69 95 GLU A C 1
ATOM 761 O O . GLU A 1 95 ? -21.104 17.488 31.261 1.00 84.69 95 GLU A O 1
ATOM 766 N N . ASP A 1 96 ? -20.285 18.272 33.201 1.00 85.25 96 ASP A N 1
ATOM 767 C CA . ASP A 1 96 ? -19.568 19.407 32.621 1.00 85.25 96 ASP A CA 1
ATOM 768 C C . ASP A 1 96 ? -18.407 18.948 31.727 1.00 85.25 96 ASP A C 1
ATOM 770 O O . ASP A 1 96 ? -18.286 19.415 30.597 1.00 85.25 96 ASP A O 1
ATOM 774 N N . LEU A 1 97 ? -17.624 17.951 32.161 1.00 85.62 97 LEU A N 1
ATOM 775 C CA . LEU A 1 97 ? -16.521 17.402 31.364 1.00 85.62 97 LEU A CA 1
ATOM 776 C C . LEU A 1 97 ? -17.031 16.690 30.102 1.00 85.62 97 LEU A C 1
ATOM 778 O O . LEU A 1 97 ? -16.405 16.760 29.046 1.00 85.62 97 LEU A O 1
ATOM 782 N N . GLU A 1 98 ? -18.184 16.018 30.183 1.00 85.38 98 GLU A N 1
ATOM 783 C CA . GLU A 1 98 ? -18.812 15.415 29.006 1.00 85.38 98 GLU A CA 1
ATOM 784 C C . GLU A 1 98 ? -19.282 16.484 28.005 1.00 85.38 98 GLU A C 1
ATOM 786 O O . GLU A 1 98 ? -19.112 16.305 26.797 1.00 85.38 98 GLU A O 1
ATOM 791 N N . LYS A 1 99 ? -19.842 17.603 28.485 1.00 88.00 99 LYS A N 1
ATOM 792 C CA . LYS A 1 99 ? -20.247 18.734 27.634 1.00 88.00 99 LYS A CA 1
ATOM 793 C C . LYS A 1 99 ? -19.047 19.389 26.956 1.00 88.00 99 LYS A C 1
ATOM 795 O O . LYS A 1 99 ? -19.092 19.582 25.743 1.00 88.00 99 LYS A O 1
ATOM 800 N N . GLU A 1 100 ? -17.969 19.642 27.693 1.00 86.38 100 GLU A N 1
ATOM 801 C CA . GLU A 1 100 ? -16.728 20.197 27.137 1.00 86.38 100 GLU A CA 1
ATOM 802 C C . GLU A 1 100 ? -16.125 19.270 26.073 1.00 86.38 100 GLU A C 1
ATOM 804 O O . GLU A 1 100 ? -15.783 19.709 24.975 1.00 86.38 100 GLU A O 1
ATOM 809 N N . LEU A 1 101 ? -16.058 17.960 26.341 1.00 87.44 101 LEU A N 1
ATOM 810 C CA . LEU A 1 101 ? -15.539 16.994 25.370 1.00 87.44 101 LEU A CA 1
ATOM 811 C C . LEU A 1 101 ? -16.421 16.917 24.113 1.00 87.44 101 LEU A C 1
ATOM 813 O O . LEU A 1 101 ? -15.907 16.774 23.001 1.00 87.44 101 LEU A O 1
ATOM 817 N N . ARG A 1 102 ? -17.748 17.029 24.266 1.00 86.12 102 ARG A N 1
ATOM 818 C CA . ARG A 1 102 ? -18.689 17.093 23.137 1.00 86.12 102 ARG A CA 1
ATOM 819 C C . ARG A 1 102 ? -18.461 18.337 22.289 1.00 86.12 102 ARG A C 1
ATOM 821 O O . ARG A 1 102 ? -18.397 18.204 21.071 1.00 86.12 102 ARG A O 1
ATOM 828 N N . GLU A 1 103 ? -18.278 19.498 22.909 1.00 86.94 103 GLU A N 1
ATOM 829 C CA . GLU A 1 103 ? -17.985 20.745 22.201 1.00 86.94 103 GLU A CA 1
ATOM 830 C C . GLU A 1 103 ? -16.658 20.656 21.432 1.00 86.94 103 GLU A C 1
ATOM 832 O O . GLU A 1 103 ? -16.602 20.980 20.246 1.00 86.94 103 GLU A O 1
ATOM 837 N N . VAL A 1 104 ? -15.606 20.114 22.055 1.00 85.00 104 VAL A N 1
ATOM 838 C CA . VAL A 1 104 ? -14.305 19.890 21.400 1.00 85.00 104 VAL A CA 1
ATOM 839 C C . VAL A 1 104 ? -14.453 18.965 20.186 1.00 85.00 104 VAL A C 1
ATOM 841 O O . VAL A 1 104 ? -13.949 19.274 19.106 1.00 85.00 104 VAL A O 1
ATOM 844 N N . ILE A 1 105 ? -15.185 17.853 20.324 1.00 83.31 105 ILE A N 1
ATOM 845 C CA . ILE A 1 105 ? -15.447 16.926 19.213 1.00 83.31 105 ILE A CA 1
ATOM 846 C C . ILE A 1 105 ? -16.253 17.605 18.098 1.00 83.31 105 ILE A C 1
ATOM 848 O O . ILE A 1 105 ? -15.986 17.355 16.922 1.00 83.31 105 ILE A O 1
ATOM 852 N N . GLU A 1 106 ? -17.232 18.447 18.429 1.00 82.44 106 GLU A N 1
ATOM 853 C CA . GLU A 1 106 ? -18.019 19.189 17.439 1.00 82.44 106 GLU A CA 1
ATOM 854 C C . GLU A 1 106 ? -17.171 20.204 16.670 1.00 82.44 106 GLU A C 1
ATOM 856 O O . GLU A 1 106 ? -17.280 20.283 15.445 1.00 82.44 106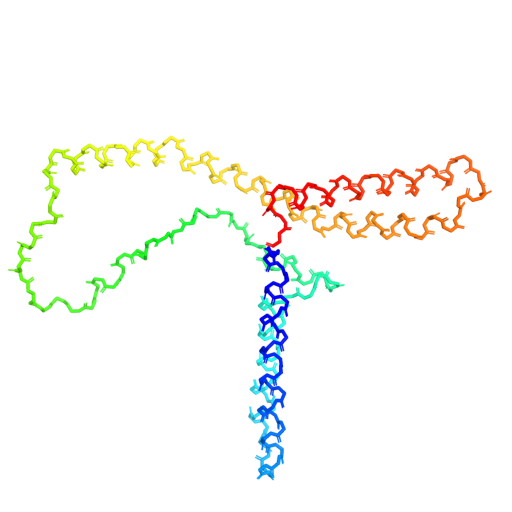 GLU A O 1
ATOM 861 N N . VAL A 1 107 ? -16.279 20.928 17.350 1.00 82.88 107 VAL A N 1
ATOM 862 C CA . VAL A 1 107 ? -15.353 21.865 16.701 1.00 82.88 107 VAL A CA 1
ATOM 863 C C . VAL A 1 107 ? -14.389 21.126 15.772 1.00 82.88 107 VAL A C 1
ATOM 865 O O . VAL A 1 107 ? -14.224 21.555 14.632 1.00 82.88 107 VAL A O 1
ATOM 868 N N . ILE A 1 108 ? -13.820 19.996 16.208 1.00 81.25 108 ILE A N 1
ATOM 869 C CA . ILE A 1 108 ? -12.931 19.163 15.379 1.00 81.25 108 ILE A CA 1
ATOM 870 C C . ILE A 1 108 ? -13.681 18.621 14.159 1.00 81.25 108 ILE A C 1
ATOM 872 O O . ILE A 1 108 ? -13.189 18.706 13.037 1.00 81.25 108 ILE A O 1
ATOM 876 N N . LYS A 1 109 ? -14.901 18.102 14.343 1.00 78.31 109 LYS A N 1
ATOM 877 C CA . LYS A 1 109 ? -15.715 17.605 13.224 1.00 78.31 109 LYS A CA 1
ATOM 878 C C . LYS A 1 109 ? -16.052 18.702 12.222 1.00 78.31 109 LYS A C 1
ATOM 880 O O . LYS A 1 109 ? -16.027 18.448 11.025 1.00 78.31 109 LYS A O 1
ATOM 885 N N . LYS A 1 110 ? -16.382 19.901 12.701 1.00 77.12 110 LYS A N 1
ATOM 886 C CA . LYS A 1 110 ? -16.792 21.018 11.845 1.00 77.12 110 LYS A CA 1
ATOM 887 C C . LYS A 1 110 ? -15.617 21.680 11.126 1.00 77.12 110 LYS A C 1
ATOM 889 O O . LYS A 1 110 ? -15.813 22.194 10.032 1.00 77.12 110 LYS A O 1
ATOM 894 N N . LYS A 1 111 ? -14.439 21.734 11.750 1.00 74.62 111 LYS A N 1
ATOM 895 C CA . LYS A 1 111 ? -13.272 22.425 11.186 1.00 74.62 111 LYS A CA 1
ATOM 896 C C . LYS A 1 111 ? -12.328 21.487 10.457 1.00 74.62 111 LYS A C 1
ATOM 898 O O . LYS A 1 111 ? -11.913 21.800 9.352 1.00 74.62 111 LYS A O 1
ATOM 903 N N . ASP A 1 112 ? -12.020 20.342 11.049 1.00 77.31 112 ASP A N 1
ATOM 904 C CA . ASP A 1 112 ? -10.852 19.584 10.626 1.00 77.31 112 ASP A CA 1
ATOM 905 C C . ASP A 1 112 ? -11.216 18.334 9.817 1.00 77.31 112 ASP A C 1
ATOM 907 O O . ASP A 1 112 ? -10.444 17.929 8.954 1.00 77.31 112 ASP A O 1
ATOM 911 N N . CYS A 1 113 ? -12.384 17.711 10.028 1.00 77.25 113 CYS A N 1
ATOM 912 C CA . CYS A 1 113 ? -12.737 16.478 9.306 1.00 77.25 113 CYS A CA 1
ATOM 913 C C . CYS A 1 113 ? -12.814 16.667 7.785 1.00 77.25 113 CYS A C 1
ATOM 915 O O . CYS A 1 113 ? -12.267 15.847 7.050 1.00 77.25 113 CYS A O 1
ATOM 917 N N . GLU A 1 114 ? -13.470 17.726 7.306 1.00 79.69 114 GLU A N 1
ATOM 918 C CA . GLU A 1 114 ? -13.603 17.979 5.864 1.00 79.69 114 GLU A CA 1
ATOM 919 C C . GLU A 1 114 ? -12.240 18.252 5.215 1.00 79.69 114 GLU A C 1
ATOM 921 O O . GLU A 1 114 ? -11.917 17.692 4.162 1.00 79.69 114 GLU A O 1
ATOM 926 N N . ASP A 1 115 ? -11.403 19.048 5.881 1.00 82.75 115 ASP A N 1
ATOM 927 C CA . ASP A 1 115 ? -10.057 19.365 5.414 1.00 82.75 115 ASP A CA 1
ATOM 928 C C . ASP A 1 115 ? -9.128 18.144 5.459 1.00 82.75 115 ASP A C 1
ATOM 930 O O . ASP A 1 115 ? -8.376 17.915 4.506 1.00 82.75 115 ASP A O 1
ATOM 934 N N . TYR A 1 116 ? -9.220 17.296 6.489 1.00 81.56 116 TYR A N 1
ATOM 935 C CA . TYR A 1 116 ? -8.482 16.033 6.552 1.00 81.56 116 TYR A CA 1
ATOM 936 C C . TYR A 1 116 ? -8.937 15.041 5.484 1.00 81.56 116 TYR A C 1
ATOM 938 O O . TYR A 1 116 ? -8.092 14.394 4.867 1.00 81.56 116 TYR A O 1
ATOM 946 N N . GLU A 1 117 ? -10.238 14.931 5.205 1.00 84.31 117 GLU A N 1
ATOM 947 C CA . GLU A 1 117 ? -10.724 14.106 4.096 1.00 84.31 117 GLU A CA 1
ATOM 948 C C . GLU A 1 117 ? -10.205 14.620 2.752 1.00 84.31 117 GLU A C 1
ATOM 950 O O . GLU A 1 117 ? -9.792 13.836 1.891 1.00 84.31 117 GLU A O 1
ATOM 955 N N . ARG A 1 118 ? -10.189 15.940 2.559 1.00 86.06 118 ARG A N 1
ATOM 956 C CA . ARG A 1 118 ? -9.680 16.564 1.337 1.00 86.06 118 ARG A CA 1
ATOM 957 C C . ARG A 1 118 ? -8.181 16.322 1.164 1.00 86.06 118 ARG A C 1
ATOM 959 O O . ARG A 1 118 ? -7.766 15.842 0.107 1.00 86.06 118 ARG A O 1
ATOM 966 N N . LEU A 1 119 ? -7.377 16.625 2.182 1.00 87.12 119 LEU A N 1
ATOM 967 C CA . LEU A 1 119 ? -5.926 16.417 2.166 1.00 87.12 119 LEU A CA 1
ATOM 968 C C . LEU A 1 119 ? -5.577 14.934 2.047 1.00 87.12 119 LEU A C 1
ATOM 970 O O . LEU A 1 119 ? -4.714 14.577 1.248 1.00 87.12 119 LEU A O 1
ATOM 974 N N . GLY A 1 120 ? -6.295 14.067 2.757 1.00 84.25 120 GLY A N 1
ATOM 975 C CA . GLY A 1 120 ? -6.129 12.621 2.680 1.00 84.25 120 GLY A CA 1
ATOM 976 C C . GLY A 1 120 ? -6.438 12.068 1.290 1.00 84.25 120 GLY A C 1
ATOM 977 O O . GLY A 1 120 ? -5.684 11.245 0.781 1.00 84.25 120 GLY A O 1
ATOM 978 N N . ASN A 1 121 ? -7.472 12.569 0.604 1.00 85.50 121 ASN A N 1
ATOM 979 C CA . ASN A 1 121 ? -7.752 12.186 -0.785 1.00 85.50 121 ASN A CA 1
ATOM 980 C C . ASN A 1 121 ? -6.680 12.677 -1.771 1.00 85.50 121 ASN A C 1
ATOM 982 O O . ASN A 1 121 ? -6.391 11.991 -2.753 1.00 85.50 121 ASN A O 1
ATOM 986 N N . ILE A 1 122 ? -6.086 13.851 -1.536 1.00 87.12 122 ILE A N 1
ATOM 987 C CA . ILE A 1 122 ? -4.953 14.337 -2.336 1.00 87.12 122 ILE A CA 1
ATOM 988 C C . ILE A 1 122 ? -3.737 13.439 -2.099 1.00 87.12 122 ILE A C 1
ATOM 990 O O . ILE A 1 122 ? -3.158 12.939 -3.062 1.00 87.12 122 ILE A O 1
ATOM 994 N N . ALA A 1 123 ? -3.402 13.170 -0.836 1.00 85.50 123 ALA A N 1
ATOM 995 C CA . ALA A 1 123 ? -2.303 12.288 -0.460 1.00 85.50 123 ALA A CA 1
ATOM 996 C C . ALA A 1 123 ? -2.477 10.879 -1.051 1.00 85.50 123 ALA A C 1
ATOM 998 O O . ALA A 1 123 ? -1.539 10.344 -1.631 1.00 85.50 123 ALA A O 1
ATOM 999 N N . LEU A 1 124 ? -3.694 10.325 -1.006 1.00 83.50 124 LEU A N 1
ATOM 1000 C CA . LEU A 1 124 ? -4.049 9.033 -1.596 1.00 83.50 124 LEU A CA 1
ATOM 1001 C C . LEU A 1 124 ? -3.858 8.996 -3.122 1.00 83.50 124 LEU A C 1
ATOM 1003 O O . LEU A 1 124 ? -3.454 7.977 -3.678 1.00 83.50 124 LEU A O 1
ATOM 1007 N N . LYS A 1 125 ? -4.153 10.092 -3.832 1.00 85.50 125 LYS A N 1
ATOM 1008 C CA . LYS A 1 125 ? -3.898 10.182 -5.281 1.00 85.50 125 LYS A CA 1
ATOM 1009 C C . LYS A 1 125 ? -2.405 10.261 -5.584 1.00 85.50 125 LYS A C 1
ATOM 1011 O O . LYS A 1 125 ? -1.949 9.627 -6.533 1.00 85.50 125 LYS A O 1
ATOM 1016 N N . VAL A 1 126 ? -1.658 11.015 -4.779 1.00 84.19 126 VAL A N 1
ATOM 1017 C CA . VAL A 1 126 ? -0.203 11.130 -4.915 1.00 84.19 126 VAL A CA 1
ATOM 1018 C C . VAL A 1 126 ? 0.465 9.780 -4.647 1.00 84.19 126 VAL A C 1
ATOM 1020 O O . VAL A 1 126 ? 1.251 9.337 -5.481 1.00 84.19 126 VAL A O 1
ATOM 1023 N N . SER A 1 127 ? 0.095 9.068 -3.579 1.00 81.38 127 SER A N 1
ATOM 1024 C CA . SER A 1 127 ? 0.649 7.741 -3.279 1.00 81.38 127 SER A CA 1
ATOM 1025 C C . SER A 1 127 ? 0.334 6.716 -4.371 1.00 81.38 127 SER A C 1
ATOM 1027 O O . SER A 1 127 ? 1.241 6.020 -4.818 1.00 81.38 127 SER A O 1
ATOM 1029 N N . LYS A 1 128 ? -0.897 6.691 -4.908 1.00 80.75 128 LYS A N 1
ATOM 1030 C CA . LYS A 1 128 ? -1.231 5.876 -6.094 1.00 80.75 128 LYS A CA 1
ATOM 1031 C C . LYS A 1 128 ? -0.341 6.205 -7.294 1.00 80.75 128 LYS A C 1
ATOM 1033 O O . LYS A 1 128 ? 0.098 5.301 -7.996 1.00 80.75 128 LYS A O 1
ATOM 1038 N N . SER A 1 129 ? -0.089 7.489 -7.553 1.00 84.12 129 SER A N 1
ATOM 1039 C CA . SER A 1 129 ? 0.747 7.907 -8.684 1.00 84.12 129 SER A CA 1
ATOM 1040 C C . SER A 1 129 ? 2.214 7.512 -8.507 1.00 84.12 129 SER A C 1
ATOM 1042 O O . SER A 1 129 ? 2.848 7.080 -9.468 1.00 84.12 129 SER A O 1
ATOM 1044 N N . PHE A 1 130 ? 2.735 7.592 -7.282 1.00 82.75 130 PHE A N 1
ATOM 1045 C CA . PHE A 1 130 ? 4.095 7.182 -6.946 1.00 82.75 130 PHE A CA 1
ATOM 1046 C C . PHE A 1 130 ? 4.276 5.668 -7.023 1.00 82.75 130 PHE A C 1
ATOM 1048 O O . PHE A 1 130 ? 5.224 5.231 -7.674 1.00 82.75 130 PHE A O 1
ATOM 1055 N N . ALA A 1 131 ? 3.297 4.887 -6.559 1.00 78.62 131 ALA A N 1
ATOM 1056 C CA . ALA A 1 131 ? 3.330 3.429 -6.660 1.00 78.62 131 ALA A CA 1
ATOM 1057 C C . ALA A 1 131 ? 3.430 2.934 -8.119 1.00 78.62 131 ALA A C 1
ATOM 1059 O O . ALA A 1 131 ? 3.925 1.839 -8.380 1.00 78.62 131 ALA A O 1
ATOM 1060 N N . ILE A 1 132 ? 2.980 3.747 -9.083 1.00 81.00 132 ILE A N 1
ATOM 1061 C CA . ILE A 1 132 ? 3.125 3.496 -10.525 1.00 81.00 132 ILE A CA 1
ATOM 1062 C C . ILE A 1 132 ? 4.453 4.061 -11.044 1.00 81.00 132 ILE A C 1
ATOM 1064 O O . ILE A 1 132 ? 5.195 3.381 -1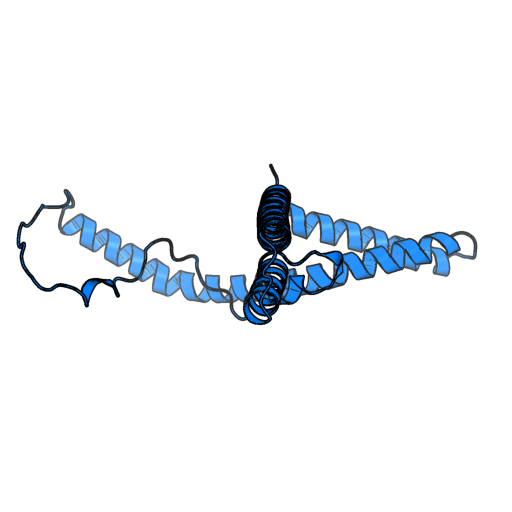1.756 1.00 81.00 132 ILE A O 1
ATOM 1068 N N . ALA A 1 133 ? 4.759 5.316 -10.710 1.00 82.81 133 ALA A N 1
ATOM 1069 C CA . ALA A 1 133 ? 5.916 6.029 -11.237 1.00 82.81 133 ALA A CA 1
ATOM 1070 C C . ALA A 1 133 ? 7.250 5.451 -10.743 1.00 82.81 133 ALA A C 1
ATOM 1072 O O . ALA A 1 133 ? 8.188 5.374 -11.530 1.00 82.81 133 ALA A O 1
ATOM 1073 N N . GLY A 1 134 ? 7.348 5.014 -9.485 1.00 82.56 134 GLY A N 1
ATOM 1074 C CA . GLY A 1 134 ? 8.570 4.470 -8.886 1.00 82.56 134 GLY A CA 1
ATOM 1075 C C . GLY A 1 134 ? 9.130 3.273 -9.665 1.00 82.56 134 GLY A C 1
ATOM 1076 O O . GLY A 1 134 ? 10.261 3.352 -10.164 1.00 82.56 134 GLY A O 1
ATOM 1077 N N . PRO A 1 135 ? 8.351 2.190 -9.857 1.00 81.56 135 PRO A N 1
ATOM 1078 C CA . PRO A 1 135 ? 8.763 1.046 -10.670 1.00 81.56 135 PRO A CA 1
ATOM 1079 C C . PRO A 1 135 ? 9.034 1.402 -12.138 1.00 81.56 135 PRO A C 1
ATOM 1081 O O . PRO A 1 135 ? 10.024 0.932 -12.700 1.00 81.56 135 PRO A O 1
ATOM 1084 N N . LEU A 1 136 ? 8.212 2.262 -12.756 1.00 83.88 136 LEU A N 1
ATOM 1085 C CA . LEU A 1 136 ? 8.408 2.683 -14.151 1.00 83.88 136 LEU A CA 1
ATOM 1086 C C . LEU A 1 136 ? 9.716 3.461 -14.345 1.00 83.88 136 LEU A C 1
ATOM 1088 O O . LEU A 1 136 ? 10.494 3.143 -15.243 1.00 83.88 136 LEU A O 1
ATOM 1092 N N . LEU A 1 137 ? 9.982 4.453 -13.494 1.00 84.31 137 LEU A N 1
ATOM 1093 C CA . LEU A 1 137 ? 11.204 5.258 -13.536 1.00 84.31 137 LEU A CA 1
ATOM 1094 C C . LEU A 1 137 ? 12.439 4.400 -13.255 1.00 84.31 137 LEU A C 1
ATOM 1096 O O . LEU A 1 137 ? 13.447 4.534 -13.947 1.00 84.31 137 LEU A O 1
ATOM 1100 N N . SER A 1 138 ? 12.339 3.467 -12.304 1.00 82.62 138 SER A N 1
ATOM 1101 C CA . SER A 1 138 ? 13.405 2.502 -12.010 1.00 82.62 138 SER A CA 1
ATOM 1102 C C . SER A 1 138 ? 13.684 1.581 -13.201 1.00 82.62 138 SER A C 1
ATOM 1104 O O . SER A 1 138 ? 14.843 1.324 -13.521 1.00 82.62 138 SER A O 1
ATOM 1106 N N . GLY A 1 139 ? 12.643 1.127 -13.904 1.00 82.94 139 GLY A N 1
ATOM 1107 C CA . GLY A 1 139 ? 12.773 0.337 -15.129 1.00 82.94 139 GLY A CA 1
ATOM 1108 C C . GLY A 1 139 ? 13.443 1.113 -16.266 1.00 82.94 139 GLY A C 1
ATOM 1109 O O . GLY A 1 139 ? 14.369 0.601 -16.897 1.00 82.94 139 GLY A O 1
ATOM 1110 N N . ILE A 1 140 ? 13.037 2.368 -16.492 1.00 83.56 140 ILE A N 1
ATOM 1111 C CA . ILE A 1 140 ? 13.656 3.260 -17.490 1.00 83.56 140 ILE A CA 1
ATOM 1112 C C . ILE A 1 140 ? 15.130 3.502 -17.153 1.00 83.56 140 ILE A C 1
ATOM 1114 O O . ILE A 1 140 ? 15.982 3.425 -18.038 1.00 83.56 140 ILE A O 1
ATOM 1118 N N . ALA A 1 141 ? 15.445 3.749 -15.881 1.00 83.69 141 ALA A N 1
ATOM 1119 C CA . ALA A 1 141 ? 16.817 3.922 -15.422 1.00 83.69 141 ALA A CA 1
ATOM 1120 C C . ALA A 1 141 ? 17.649 2.647 -15.633 1.00 83.69 141 ALA A C 1
ATOM 1122 O O . ALA A 1 141 ? 18.757 2.727 -16.156 1.00 83.69 141 ALA A O 1
ATOM 1123 N N . ALA A 1 142 ? 17.110 1.472 -15.297 1.00 84.44 142 ALA A N 1
ATOM 1124 C CA . ALA A 1 142 ? 17.807 0.195 -15.437 1.00 84.44 142 ALA A CA 1
ATOM 1125 C C . ALA A 1 142 ? 18.103 -0.160 -16.904 1.00 84.44 142 ALA A C 1
ATOM 1127 O O . ALA A 1 142 ? 19.244 -0.472 -17.242 1.00 84.44 142 ALA A O 1
ATOM 1128 N N . VAL A 1 143 ? 17.106 -0.063 -17.793 1.00 83.25 143 VAL A N 1
ATOM 1129 C CA . VAL A 1 143 ? 17.288 -0.327 -19.234 1.00 83.25 143 VAL A CA 1
ATOM 1130 C C . VAL A 1 143 ? 18.204 0.726 -19.855 1.00 83.25 143 VAL A C 1
ATOM 1132 O O . VAL A 1 143 ? 19.138 0.398 -20.588 1.00 83.25 143 VAL A O 1
ATOM 1135 N N . GLY A 1 144 ? 17.979 1.994 -19.518 1.00 75.75 144 GLY A N 1
ATOM 1136 C CA . GLY A 1 144 ? 18.740 3.126 -20.022 1.00 75.75 144 GLY A CA 1
ATOM 1137 C C . GLY A 1 144 ? 20.200 3.153 -19.563 1.00 75.75 144 GLY A C 1
ATOM 1138 O O . GLY A 1 144 ? 21.067 3.599 -20.312 1.00 75.75 144 GLY A O 1
ATOM 1139 N N . SER A 1 145 ? 20.504 2.616 -18.377 1.00 73.62 145 SER A N 1
ATOM 1140 C CA . SER A 1 145 ? 21.871 2.562 -17.845 1.00 73.62 145 SER A CA 1
ATOM 1141 C C . SER A 1 145 ? 22.816 1.733 -18.719 1.00 73.62 145 SER A C 1
ATOM 1143 O O . SER A 1 145 ? 24.021 1.974 -18.695 1.00 73.62 145 SER A O 1
ATOM 1145 N N . SER A 1 146 ? 22.296 0.792 -19.513 1.00 73.94 146 SER A N 1
ATOM 1146 C CA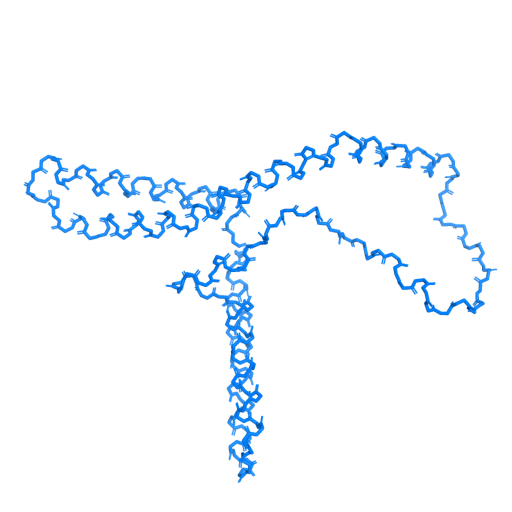 . SER A 1 146 ? 23.100 0.022 -20.472 1.00 73.94 146 SER A CA 1
ATOM 1147 C C . SER A 1 146 ? 23.583 0.848 -21.679 1.00 73.94 146 SER A C 1
ATOM 1149 O O . SER A 1 146 ? 24.529 0.449 -22.353 1.00 73.94 146 SER A O 1
ATOM 1151 N N . PHE A 1 147 ? 22.997 2.031 -21.916 1.00 68.25 147 PHE A N 1
ATOM 1152 C CA . PHE A 1 147 ? 23.287 2.910 -23.059 1.00 68.25 147 PHE A CA 1
ATOM 1153 C C . PHE A 1 147 ? 24.086 4.174 -22.694 1.00 68.25 147 PHE A C 1
ATOM 1155 O O . PHE A 1 147 ? 24.336 5.020 -23.555 1.00 68.25 147 PHE A O 1
ATOM 1162 N N . VAL A 1 148 ? 24.535 4.301 -21.438 1.00 62.12 148 VAL A N 1
ATOM 1163 C CA . VAL A 1 148 ? 25.257 5.480 -20.908 1.00 62.12 148 VAL A CA 1
ATOM 1164 C C . VAL A 1 148 ? 26.582 5.775 -21.642 1.00 62.12 148 VAL A C 1
ATOM 1166 O O . VAL A 1 148 ? 27.111 6.878 -21.533 1.00 62.12 148 VAL A O 1
ATOM 1169 N N . GLY A 1 149 ? 27.092 4.852 -22.466 1.00 59.59 149 GLY A N 1
ATOM 1170 C CA . GLY A 1 149 ? 28.308 5.044 -23.266 1.00 59.59 149 GLY A CA 1
ATOM 1171 C C . GLY A 1 149 ? 28.162 5.833 -24.581 1.00 59.59 149 GLY A C 1
ATOM 1172 O O . GLY A 1 149 ? 29.181 6.218 -25.143 1.00 59.59 149 GLY A O 1
ATOM 1173 N N . ASN A 1 150 ? 26.944 6.098 -25.084 1.00 58.94 150 ASN A N 1
ATOM 1174 C CA . ASN A 1 150 ? 26.738 6.520 -26.487 1.00 58.94 150 ASN A CA 1
ATOM 1175 C C . ASN A 1 150 ? 26.357 8.003 -26.730 1.00 58.94 150 ASN A C 1
ATOM 1177 O O . ASN A 1 150 ? 25.944 8.352 -27.835 1.00 58.94 150 ASN A O 1
ATOM 1181 N N . GLY A 1 151 ? 26.520 8.900 -25.748 1.00 61.03 151 GLY A N 1
ATOM 1182 C CA . GLY A 1 151 ? 26.374 10.356 -25.935 1.00 61.03 151 GLY A CA 1
ATOM 1183 C C . GLY A 1 151 ? 25.592 11.080 -24.828 1.00 61.03 151 GLY A C 1
ATOM 1184 O O . GLY A 1 151 ? 24.793 10.481 -24.112 1.00 61.03 151 GLY A O 1
ATOM 1185 N N . SER A 1 152 ? 25.810 12.397 -24.716 1.00 62.97 152 SER A N 1
ATOM 1186 C CA . SER A 1 152 ? 25.324 13.274 -23.626 1.00 62.97 152 SER A CA 1
ATOM 1187 C C . SER A 1 152 ? 23.814 13.169 -23.334 1.00 62.97 152 SER A C 1
ATOM 1189 O O . SER A 1 152 ? 23.412 13.064 -22.177 1.00 62.97 152 SER A O 1
ATOM 1191 N N . LEU A 1 153 ? 22.963 13.111 -24.368 1.00 61.41 153 LEU A N 1
ATOM 1192 C CA . LEU A 1 153 ? 21.503 13.016 -24.199 1.00 61.41 153 LEU A CA 1
ATOM 1193 C C . LEU A 1 153 ? 21.015 11.609 -23.818 1.00 61.41 153 LEU A C 1
ATOM 1195 O O . LEU A 1 153 ? 20.054 11.485 -23.061 1.00 61.41 153 LEU A O 1
ATOM 1199 N N . ALA A 1 154 ? 21.685 10.557 -24.299 1.00 64.44 154 ALA A N 1
ATOM 1200 C CA . ALA A 1 154 ? 21.329 9.169 -23.995 1.00 64.44 154 ALA A CA 1
ATOM 1201 C C . ALA A 1 154 ? 21.651 8.796 -22.538 1.00 64.44 154 ALA A C 1
ATOM 1203 O O . ALA A 1 154 ? 20.956 7.977 -21.947 1.00 64.44 154 ALA A O 1
ATOM 1204 N N . ALA A 1 155 ? 22.659 9.441 -21.942 1.00 67.50 155 ALA A N 1
ATOM 1205 C CA . ALA A 1 155 ? 23.014 9.276 -20.533 1.00 67.50 155 ALA A CA 1
ATOM 1206 C C . ALA A 1 155 ? 22.170 10.143 -19.574 1.00 67.50 155 ALA A C 1
ATOM 1208 O O . ALA A 1 155 ? 22.039 9.802 -18.399 1.00 67.50 155 ALA A O 1
ATOM 1209 N N . LEU A 1 156 ? 21.565 11.238 -20.055 1.00 78.00 156 LEU A N 1
ATOM 1210 C CA . LEU A 1 156 ? 20.784 12.158 -19.219 1.00 78.00 156 LEU A CA 1
ATOM 1211 C C . LEU A 1 156 ? 19.434 11.565 -18.788 1.00 78.00 156 LEU A C 1
ATOM 1213 O O . LEU A 1 156 ? 19.047 11.690 -17.628 1.00 78.00 156 LEU A O 1
ATOM 1217 N N . VAL A 1 157 ? 18.721 10.900 -19.702 1.00 79.81 157 VAL A N 1
ATOM 1218 C CA . VAL A 1 157 ? 17.386 10.332 -19.432 1.00 79.81 157 VAL A CA 1
ATOM 1219 C C . VAL A 1 157 ? 17.412 9.251 -18.337 1.00 79.81 157 VAL A C 1
ATOM 1221 O O . VAL A 1 157 ? 16.614 9.354 -17.404 1.00 79.81 157 VAL A O 1
ATOM 1224 N N . PRO A 1 158 ? 18.325 8.259 -18.361 1.00 81.88 158 PRO A N 1
ATOM 1225 C CA . PRO A 1 158 ? 18.407 7.238 -17.316 1.00 81.88 158 PRO A CA 1
ATOM 1226 C C . PRO A 1 158 ? 18.831 7.820 -15.964 1.00 81.88 158 PRO A C 1
ATOM 1228 O O . PRO A 1 158 ? 18.342 7.380 -14.927 1.00 81.88 158 PRO A O 1
ATOM 1231 N N . LEU A 1 159 ? 19.702 8.836 -15.967 1.00 82.25 159 LEU A N 1
ATOM 1232 C CA . LEU A 1 159 ? 20.186 9.493 -14.753 1.00 82.25 159 LEU A CA 1
ATOM 1233 C C . LEU A 1 159 ? 19.088 10.327 -14.078 1.00 82.25 159 LEU A C 1
ATOM 1235 O O . LEU A 1 159 ? 18.918 10.253 -12.862 1.00 82.25 159 LEU A O 1
ATOM 1239 N N . MET A 1 160 ? 18.297 11.060 -14.867 1.00 84.69 160 MET A N 1
ATOM 1240 C CA . MET A 1 160 ? 17.118 11.782 -14.378 1.00 84.69 160 MET A CA 1
ATOM 1241 C C . MET A 1 160 ? 16.021 10.824 -13.904 1.00 84.69 160 MET A C 1
ATOM 1243 O O . MET A 1 160 ? 15.422 11.047 -12.856 1.00 84.69 160 MET A O 1
ATOM 1247 N N . ALA A 1 161 ? 15.776 9.734 -14.635 1.00 84.12 161 ALA A N 1
ATOM 1248 C CA . ALA A 1 161 ? 14.818 8.715 -14.217 1.00 84.12 161 ALA A CA 1
ATOM 1249 C C . ALA A 1 161 ? 15.247 8.046 -12.901 1.00 84.12 161 ALA A C 1
ATOM 1251 O O . ALA A 1 161 ? 14.426 7.885 -12.004 1.00 84.12 161 ALA A O 1
ATOM 1252 N N . GLY A 1 162 ? 16.535 7.723 -12.745 1.00 84.31 162 GLY A N 1
ATOM 1253 C CA . GLY A 1 162 ? 17.077 7.122 -11.527 1.00 84.31 162 GLY A CA 1
ATOM 1254 C C . GLY A 1 162 ? 17.043 8.063 -10.319 1.00 84.31 162 GLY A C 1
ATOM 1255 O O . GLY A 1 162 ? 16.692 7.636 -9.219 1.00 84.31 162 GLY A O 1
ATOM 1256 N N . SER A 1 163 ? 17.350 9.352 -10.507 1.00 86.00 163 SER A N 1
ATOM 1257 C CA . SER A 1 163 ? 17.279 10.342 -9.423 1.00 86.00 163 SER A CA 1
ATOM 1258 C C . SER A 1 163 ? 15.838 10.596 -8.969 1.00 86.00 163 SER A C 1
ATOM 1260 O O . SER A 1 163 ? 15.573 10.618 -7.767 1.00 86.00 163 SER A O 1
ATOM 1262 N N . LEU A 1 164 ? 14.893 10.695 -9.911 1.00 84.75 164 LEU A N 1
ATOM 1263 C CA . LEU A 1 164 ? 13.462 10.795 -9.618 1.00 84.75 164 LEU A CA 1
ATOM 1264 C C . LEU A 1 164 ? 12.929 9.523 -8.952 1.00 84.75 164 LEU A C 1
ATOM 1266 O O . LEU A 1 164 ? 12.196 9.627 -7.974 1.00 84.75 164 LEU A O 1
ATOM 1270 N N . ALA A 1 165 ? 13.328 8.336 -9.415 1.00 84.12 165 ALA A N 1
ATOM 1271 C CA . ALA A 1 165 ? 12.962 7.071 -8.780 1.00 84.12 165 ALA A CA 1
ATOM 1272 C C . ALA A 1 165 ? 13.446 7.006 -7.324 1.00 84.12 165 ALA A C 1
ATOM 1274 O O . ALA A 1 165 ? 12.693 6.600 -6.443 1.00 84.12 165 ALA A O 1
ATOM 1275 N N . SER A 1 166 ? 14.674 7.460 -7.056 1.00 82.81 166 SER A N 1
ATOM 1276 C CA . SER A 1 166 ? 15.224 7.535 -5.699 1.00 82.81 166 SER A CA 1
ATOM 1277 C C . SER A 1 166 ? 14.442 8.512 -4.816 1.00 82.81 166 SER A C 1
ATOM 1279 O O . SER A 1 166 ? 14.099 8.179 -3.683 1.00 82.81 166 SER A O 1
ATOM 1281 N N . ALA A 1 167 ? 14.089 9.689 -5.346 1.00 83.44 167 ALA A N 1
ATOM 1282 C CA . ALA A 1 167 ? 13.262 10.657 -4.631 1.00 83.44 167 ALA A CA 1
ATOM 1283 C C . ALA A 1 167 ? 11.869 10.090 -4.314 1.00 83.44 167 ALA A C 1
ATOM 1285 O O . ALA A 1 167 ? 11.430 10.171 -3.170 1.00 83.44 167 ALA A O 1
ATOM 1286 N N . VAL A 1 168 ? 11.200 9.470 -5.293 1.00 82.19 168 VAL A N 1
ATOM 1287 C CA . VAL A 1 168 ? 9.890 8.826 -5.105 1.00 82.19 168 VAL A CA 1
ATOM 1288 C C . VAL A 1 168 ? 9.975 7.734 -4.039 1.00 82.19 168 VAL A C 1
ATOM 1290 O O . VAL A 1 168 ? 9.200 7.762 -3.089 1.00 82.19 168 VAL A O 1
ATOM 1293 N N . ASN A 1 169 ? 10.971 6.850 -4.121 1.00 79.38 169 ASN A N 1
ATOM 1294 C CA . ASN A 1 169 ? 11.171 5.779 -3.145 1.00 79.38 169 ASN A CA 1
ATOM 1295 C C . ASN A 1 169 ? 11.444 6.326 -1.726 1.00 79.38 169 ASN A C 1
ATOM 1297 O O . ASN A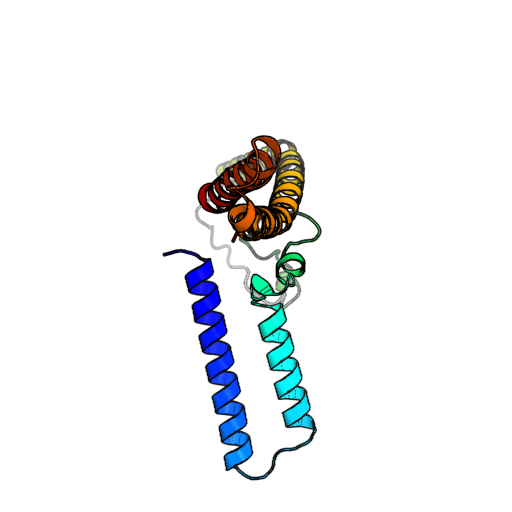 1 169 ? 10.928 5.812 -0.735 1.00 79.38 169 ASN A O 1
ATOM 1301 N N . ALA A 1 170 ? 12.210 7.416 -1.612 1.00 78.81 170 ALA A N 1
ATOM 1302 C CA . ALA A 1 170 ? 12.450 8.094 -0.339 1.00 78.81 170 ALA A CA 1
ATOM 1303 C C . ALA A 1 170 ? 11.179 8.748 0.232 1.00 78.81 170 ALA A C 1
ATOM 1305 O O . ALA A 1 170 ? 10.977 8.716 1.444 1.00 78.81 170 ALA A O 1
ATOM 1306 N N . PHE A 1 171 ? 10.308 9.311 -0.612 1.00 75.44 171 PHE A N 1
ATOM 1307 C CA . PHE A 1 171 ? 9.026 9.878 -0.184 1.00 75.44 171 PHE A CA 1
ATOM 1308 C C . PHE A 1 171 ? 8.012 8.804 0.221 1.00 75.44 171 PHE A C 1
ATOM 1310 O O . PHE A 1 171 ? 7.328 8.975 1.230 1.00 75.44 171 PHE A O 1
ATOM 1317 N N . GLU A 1 172 ? 7.931 7.694 -0.512 1.00 69.38 172 GLU A N 1
ATOM 1318 C CA . GLU A 1 172 ? 7.067 6.561 -0.164 1.00 69.38 172 GLU A CA 1
ATOM 1319 C C . GLU A 1 172 ? 7.463 5.952 1.186 1.00 69.38 172 GLU A C 1
ATOM 1321 O O . GLU A 1 172 ? 6.613 5.789 2.066 1.00 69.38 172 GLU A O 1
ATOM 1326 N N . HIS A 1 173 ? 8.762 5.704 1.389 1.00 65.81 173 HIS A N 1
ATOM 1327 C CA . HIS A 1 173 ? 9.276 5.160 2.644 1.00 65.81 173 HIS A CA 1
ATOM 1328 C C . HIS A 1 173 ? 9.294 6.170 3.798 1.00 65.81 173 HIS A C 1
ATOM 1330 O O . HIS A 1 173 ? 8.976 5.803 4.928 1.00 65.81 173 HIS A O 1
ATOM 1336 N N . GLY A 1 174 ? 9.658 7.429 3.545 1.00 61.69 174 GLY A N 1
ATOM 1337 C CA . GLY A 1 174 ? 9.780 8.465 4.574 1.00 61.69 174 GLY A CA 1
ATOM 1338 C C . GLY A 1 174 ? 8.442 9.053 5.017 1.00 61.69 174 GLY A C 1
ATOM 1339 O O . GLY A 1 174 ? 8.287 9.426 6.175 1.00 61.69 174 GLY A O 1
ATOM 1340 N N . GLY A 1 175 ? 7.460 9.110 4.117 1.00 60.00 175 GLY A N 1
ATOM 1341 C CA . GLY A 1 175 ? 6.126 9.606 4.436 1.00 60.00 175 GLY A CA 1
ATOM 1342 C C . GLY A 1 175 ? 5.214 8.560 5.076 1.00 60.00 175 GLY A C 1
ATOM 1343 O O . GLY A 1 175 ? 4.092 8.900 5.438 1.00 60.00 175 GLY A O 1
ATOM 1344 N N . GLN A 1 176 ? 5.647 7.294 5.168 1.00 58.53 176 GLN A N 1
ATOM 1345 C CA . GLN A 1 176 ? 4.830 6.162 5.634 1.00 58.53 176 GLN A CA 1
ATOM 1346 C C . GLN A 1 176 ? 3.493 6.006 4.864 1.00 58.53 176 GLN A C 1
ATOM 1348 O O . GLN A 1 176 ? 2.620 5.239 5.257 1.00 58.53 176 GLN A O 1
ATOM 1353 N N . VAL A 1 177 ? 3.342 6.740 3.755 1.00 50.41 177 VAL A N 1
ATOM 1354 C CA . VAL A 1 177 ? 2.159 6.816 2.881 1.00 50.41 177 VAL A CA 1
ATOM 1355 C C . VAL A 1 177 ? 2.218 5.806 1.740 1.00 50.41 177 VAL A C 1
ATOM 1357 O O . VAL A 1 177 ? 1.239 5.646 1.011 1.00 50.41 177 VAL A O 1
ATOM 1360 N N . GLY A 1 178 ? 3.348 5.116 1.594 1.00 50.03 178 GLY A N 1
ATOM 1361 C CA . GLY A 1 178 ? 3.495 3.973 0.713 1.00 50.03 178 GLY A CA 1
ATOM 1362 C C . GLY A 1 178 ? 4.070 2.788 1.469 1.00 50.03 178 GLY A C 1
ATOM 1363 O O . GLY A 1 178 ? 5.269 2.565 1.361 1.00 50.03 178 GLY A O 1
ATOM 1364 N N . MET A 1 179 ? 3.222 2.062 2.217 1.00 41.44 179 MET A N 1
ATOM 1365 C CA . MET A 1 179 ? 3.233 0.589 2.339 1.00 41.44 179 MET A CA 1
ATOM 1366 C C . MET A 1 179 ? 1.827 0.055 2.661 1.00 41.44 179 MET A C 1
ATOM 1368 O O . MET A 1 179 ? 1.243 0.512 3.666 1.00 41.44 179 MET A O 1
#

Radius of gyration: 25.54 Å; Cα contacts (8 Å, |Δi|>4): 100; chains: 1; bounding box: 62×62×63 Å

Sequence (179 aa):
PSQLAEEQRNATRLFKQLHTQIQTIIALGNPTEKDVKSSMEKVLAIDRAYPLPLLGAMLDKFPAKFEPAVWWPSSQSHRRSKTQESKRTNNGWSEDLEKELREVIEVIKKKDCEDYERLGNIALKVSKSFAIAGPLLSGIAAVGSSFVGNGSLAALVPLMAGSLASAVNAFEHGGQVGM

Secondary structure (DSSP, 8-state):
--HHHHHHHHHHHHHHHHHHHHHHHHHTT---HHHHHHHHHHHHHHHHHS--GGGSGGGGGS-SS------S--SGGGGS-----------S--HHHHHHHHHHHHHHHHHTHHHHHHHHHHHHHHHHHHHHHHHHHHHHHHHHHTTTTS-HHHHHHHHHHHHHHHHHHHHHHHSS---

pLDDT: mean 75.73, std 13.23, range [41.44, 93.69]

InterPro domains:
  IPR027949 Petal formation-expressed [PF14476] (1-179)
  IPR027949 Petal formation-expressed [PTHR33358] (1-179)

Mean predicted aligned error: 14.84 Å

Foldseek 3Di:
DDPLVVLVVVLVVQVVVLVVVVVVCVVVPDDDPVNVVVSVVSVVVSCLVRPDLVPVSVLVVQDPFDDDDDPDPDVPVVVPDPDDDPDPPVPPDDPVNVVVVVVVVVCCVVPPRVVCRVVRRVLSVVLSVLSVLLVVLQVQLVVLVVVCPPDDVSVVSSVVSVVVSVVSVCCLVVVVSND